Protein AF-0000000083545315 (afdb_homodimer)

InterPro domains:
  IPR000182 GNAT domain [PF00583] (31-130)
  IPR000182 GNAT domain [PS51186] (17-149)
  IPR016181 Acyl-CoA N-acyltransferase [SSF55729] (16-132)

Structure (mmCIF, N/CA/C/O backbone):
data_AF-0000000083545315-model_v1
#
loop_
_entity.id
_entity.type
_entity.pdbx_description
1 polymer 'N-acetyltransferase domain-containing protein'
#
loop_
_atom_site.group_PDB
_atom_site.id
_atom_site.type_symbol
_atom_site.label_atom_id
_atom_site.label_alt_id
_atom_site.label_comp_id
_atom_site.label_asym_id
_atom_site.label_entity_id
_atom_site.label_seq_id
_atom_site.pdbx_PDB_ins_code
_atom_site.Cartn_x
_atom_site.Cartn_y
_atom_site.Cartn_z
_atom_site.occupancy
_atom_site.B_iso_or_equiv
_atom_site.auth_seq_id
_atom_site.auth_comp_id
_atom_site.auth_asym_id
_atom_site.auth_atom_id
_atom_site.pdbx_PDB_model_num
ATOM 1 N N . MET A 1 1 ? -17.231 16.337 -7.045 1 88.46 1 MET A N 1
ATOM 2 C CA . MET A 1 1 ? -16.437 15.704 -5.996 1 88.46 1 MET A CA 1
ATOM 3 C C . MET A 1 1 ? -16.488 16.519 -4.708 1 88.46 1 MET A C 1
ATOM 5 O O . MET A 1 1 ? -16.178 17.712 -4.71 1 88.46 1 MET A O 1
ATOM 9 N N . ASP A 1 2 ? -17.087 15.992 -3.667 1 96.98 2 ASP A N 1
ATOM 10 C CA . ASP A 1 2 ? -17.192 16.634 -2.36 1 96.98 2 ASP A CA 1
ATOM 11 C C . ASP A 1 2 ? -16.117 16.117 -1.407 1 96.98 2 ASP A C 1
ATOM 13 O O . ASP A 1 2 ? -16.143 14.951 -1.008 1 96.98 2 ASP A O 1
ATOM 17 N N . ILE A 1 3 ? -15.19 16.907 -1.053 1 98.19 3 ILE A N 1
ATOM 18 C CA . ILE A 1 3 ? -14.091 16.542 -0.165 1 98.19 3 ILE A CA 1
ATOM 19 C C . ILE A 1 3 ? -14.341 17.117 1.228 1 98.19 3 ILE A C 1
ATOM 21 O O . ILE A 1 3 ? -14.703 18.288 1.368 1 98.19 3 ILE A O 1
ATOM 25 N N . GLN A 1 4 ? -14.168 16.291 2.241 1 98.35 4 GLN A N 1
ATOM 26 C CA . GLN A 1 4 ? -14.353 16.718 3.624 1 98.35 4 GLN A CA 1
ATOM 27 C C . GLN A 1 4 ? -13.191 16.261 4.501 1 98.35 4 GLN A C 1
ATOM 29 O O . GLN A 1 4 ? -12.619 15.193 4.276 1 98.35 4 GLN A O 1
ATOM 34 N N . VAL A 1 5 ? -12.853 17.063 5.415 1 98.35 5 VAL A N 1
ATOM 35 C CA . VAL A 1 5 ? -11.936 16.729 6.501 1 98.35 5 VAL A CA 1
ATOM 36 C C . VAL A 1 5 ? -12.688 16.723 7.829 1 98.35 5 VAL A C 1
ATOM 38 O O . VAL A 1 5 ? -13.225 17.75 8.251 1 98.35 5 VAL A O 1
ATOM 41 N N . VAL A 1 6 ? -12.723 15.549 8.489 1 97.22 6 VAL A N 1
ATOM 42 C CA . VAL A 1 6 ? -13.588 15.398 9.655 1 97.22 6 VAL A CA 1
ATOM 43 C C . VAL A 1 6 ? -12.794 14.794 10.812 1 97.22 6 VAL A C 1
ATOM 45 O O . VAL A 1 6 ? -12.002 13.87 10.614 1 97.22 6 VAL A O 1
ATOM 48 N N . LYS A 1 7 ? -13.057 15.339 11.987 1 94.69 7 LYS A N 1
ATOM 49 C CA . LYS A 1 7 ? -12.377 14.815 13.168 1 94.69 7 LYS A CA 1
ATOM 50 C C . LYS A 1 7 ? -12.742 13.353 13.409 1 94.69 7 LYS A C 1
ATOM 52 O O . LYS A 1 7 ? -13.902 12.965 13.26 1 94.69 7 LYS A O 1
ATOM 57 N N . VAL A 1 8 ? -11.777 12.575 13.805 1 93.65 8 VAL A N 1
ATOM 58 C CA . VAL A 1 8 ? -12.009 11.172 14.134 1 93.65 8 VAL A CA 1
ATO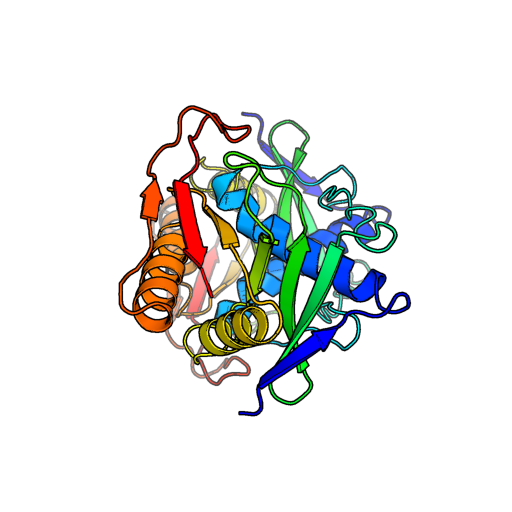M 59 C C . VAL A 1 8 ? -12.573 11.06 15.548 1 93.65 8 VAL A C 1
ATOM 61 O O . VAL A 1 8 ? -11.973 11.557 16.504 1 93.65 8 VAL A O 1
ATOM 64 N N . ASN A 1 9 ? -13.642 10.409 15.627 1 89.61 9 ASN A N 1
ATOM 65 C CA . ASN A 1 9 ? -14.225 10.184 16.946 1 89.61 9 ASN A CA 1
ATOM 66 C C . ASN A 1 9 ? -13.611 8.966 17.63 1 89.61 9 ASN A C 1
ATOM 68 O O . ASN A 1 9 ? -13.054 8.09 16.966 1 89.61 9 ASN A O 1
ATOM 72 N N . ASN A 1 10 ? -13.795 8.922 18.907 1 85.2 10 ASN A N 1
ATOM 73 C CA . ASN A 1 10 ? -13.208 7.846 19.699 1 85.2 10 ASN A CA 1
ATOM 74 C C . ASN A 1 10 ? -13.735 6.48 19.267 1 85.2 10 ASN A C 1
ATOM 76 O O . ASN A 1 10 ? -13.012 5.484 19.325 1 85.2 10 ASN A O 1
ATOM 80 N N . ASP A 1 11 ? -14.943 6.498 18.852 1 88.97 11 ASP A N 1
ATOM 81 C CA . ASP A 1 11 ? -15.555 5.227 18.478 1 88.97 11 ASP A CA 1
ATOM 82 C C . ASP A 1 11 ? -15.129 4.803 17.074 1 88.97 11 ASP A C 1
ATOM 84 O O . ASP A 1 11 ? -15.5 3.725 16.606 1 88.97 11 ASP A O 1
ATOM 88 N N . GLU A 1 12 ? -14.301 5.64 16.437 1 92.46 12 GLU A N 1
ATOM 89 C CA . GLU A 1 12 ? -13.841 5.346 15.083 1 92.46 12 GLU A CA 1
ATOM 90 C C . GLU A 1 12 ? -12.361 4.975 15.072 1 92.46 12 GLU A C 1
ATOM 92 O O . GLU A 1 12 ? -11.729 4.951 14.014 1 92.46 12 GLU A O 1
ATOM 97 N N . LYS A 1 13 ? -11.901 4.672 16.221 1 89.43 13 LYS A N 1
ATOM 98 C CA . LYS A 1 13 ? -10.481 4.375 16.381 1 89.43 13 LYS A CA 1
ATOM 99 C C . LYS A 1 13 ? -10.072 3.172 15.535 1 89.43 13 LYS A C 1
ATOM 101 O O . LYS A 1 13 ? -8.995 3.166 14.935 1 89.43 13 LYS A O 1
ATOM 106 N N . GLU A 1 14 ? -10.897 2.222 15.508 1 90.68 14 GLU A N 1
ATOM 107 C CA . GLU A 1 14 ? -10.581 1.008 14.761 1 90.68 14 GLU A CA 1
ATOM 108 C C . GLU A 1 14 ? -10.51 1.285 13.262 1 90.68 14 GLU A C 1
ATOM 110 O O . GLU A 1 14 ? -9.711 0.674 12.549 1 90.68 14 GLU A O 1
ATOM 115 N N . ILE A 1 15 ? -11.358 2.173 12.823 1 94.28 15 ILE A N 1
ATOM 116 C CA . ILE A 1 15 ? -11.339 2.567 11.419 1 94.28 15 ILE A CA 1
ATOM 117 C C . ILE A 1 15 ? -10.004 3.23 11.087 1 94.28 15 ILE A C 1
ATOM 119 O O . ILE A 1 15 ? -9.371 2.897 10.082 1 94.28 15 ILE A O 1
ATOM 123 N N . LEU A 1 16 ? -9.586 4.079 11.949 1 93.51 16 LEU A N 1
ATOM 124 C CA . LEU A 1 16 ? -8.309 4.755 11.748 1 93.51 16 LEU A CA 1
ATOM 125 C C . LEU A 1 16 ? -7.156 3.757 11.776 1 93.51 16 LEU A C 1
ATOM 127 O O . LEU A 1 16 ? -6.22 3.861 10.98 1 93.51 16 LEU A O 1
ATOM 131 N N . GLN A 1 17 ? -7.223 2.857 12.644 1 91.81 17 GLN A N 1
ATOM 132 C CA . GLN A 1 17 ? -6.18 1.84 12.739 1 91.81 17 GLN A CA 1
ATOM 133 C C . GLN A 1 17 ? -6.056 1.055 11.437 1 91.81 17 GLN A C 1
ATOM 135 O O . GLN A 1 17 ? -4.947 0.754 10.99 1 91.81 17 GLN A O 1
ATOM 140 N N . ASN A 1 18 ? -7.162 0.764 10.874 1 93.34 18 ASN A N 1
ATOM 141 C CA . ASN A 1 18 ? -7.148 0.043 9.605 1 93.34 18 ASN A CA 1
ATOM 142 C C . ASN A 1 18 ? -6.501 0.87 8.498 1 93.34 18 ASN A C 1
ATOM 144 O O . ASN A 1 18 ? -5.716 0.347 7.705 1 93.34 18 ASN A O 1
ATOM 148 N N . LEU A 1 19 ? -6.78 2.109 8.48 1 95.19 19 LEU A N 1
ATOM 149 C CA . LEU A 1 19 ? -6.169 2.985 7.486 1 95.19 19 LEU A CA 1
ATOM 150 C C . LEU A 1 19 ? -4.677 3.152 7.753 1 95.19 19 LEU A C 1
ATOM 152 O O . LEU A 1 19 ? -3.88 3.241 6.816 1 95.19 19 LEU A O 1
ATOM 156 N N . LEU A 1 20 ? -4.36 3.194 9.017 1 93.74 20 LEU A N 1
ATOM 157 C CA . LEU A 1 20 ? -2.956 3.33 9.387 1 93.74 20 LEU A CA 1
ATOM 158 C C . LEU A 1 20 ? -2.15 2.124 8.917 1 93.74 20 LEU A C 1
ATOM 160 O O . LEU A 1 20 ? -0.981 2.258 8.549 1 93.74 20 LEU A O 1
ATOM 164 N N . GLU A 1 21 ? -2.758 1.024 8.905 1 93.92 21 GLU A N 1
ATOM 165 C CA . GLU A 1 21 ? -2.105 -0.179 8.398 1 93.92 21 GLU A CA 1
ATOM 166 C C . GLU A 1 21 ? -1.707 -0.016 6.934 1 93.92 21 GLU A C 1
ATOM 168 O O . GLU A 1 21 ? -0.6 -0.388 6.541 1 93.92 21 GLU A O 1
ATOM 173 N N . LEU A 1 22 ? -2.563 0.544 6.167 1 95.5 22 LEU A N 1
ATOM 174 C CA . LEU A 1 22 ? -2.295 0.785 4.753 1 95.5 22 LEU A CA 1
ATOM 175 C C . LEU A 1 22 ? -1.185 1.816 4.578 1 95.5 22 LEU A C 1
ATOM 177 O O . LEU A 1 22 ? -0.311 1.655 3.723 1 95.5 22 LEU A O 1
ATOM 181 N N . TYR A 1 23 ? -1.23 2.768 5.44 1 94.52 23 TYR A N 1
ATOM 182 C CA . TYR A 1 23 ? -0.207 3.808 5.442 1 94.52 23 TYR A CA 1
ATOM 183 C C . TYR A 1 23 ? 1.162 3.225 5.769 1 94.52 23 TYR A C 1
ATOM 185 O O . TYR A 1 23 ? 2.154 3.545 5.11 1 94.52 23 TYR A O 1
ATOM 193 N N . CYS A 1 24 ? 1.197 2.408 6.728 1 93.91 24 CYS A N 1
ATOM 194 C CA . CYS A 1 24 ? 2.453 1.786 7.134 1 93.91 24 CYS A CA 1
ATOM 195 C C . CYS A 1 24 ? 3.023 0.928 6.011 1 93.91 24 CYS A C 1
ATOM 197 O O . CYS A 1 24 ? 4.234 0.926 5.779 1 93.91 24 CYS A O 1
ATOM 199 N N . TYR A 1 25 ? 2.169 0.32 5.366 1 94.87 25 TYR A N 1
ATOM 200 C CA . TYR A 1 25 ? 2.625 -0.483 4.237 1 94.87 25 TYR A CA 1
ATOM 201 C C . TYR A 1 25 ? 3.266 0.393 3.168 1 94.87 25 TYR A C 1
ATOM 203 O O . TYR A 1 25 ? 4.361 0.094 2.686 1 94.87 25 TYR A O 1
ATOM 211 N N . GLU A 1 26 ? 2.602 1.405 2.808 1 93.64 26 GLU A N 1
ATOM 212 C CA . GLU A 1 26 ? 3.167 2.306 1.808 1 93.64 26 GLU A CA 1
ATOM 213 C C . GLU A 1 26 ? 4.495 2.89 2.279 1 93.64 26 GLU A C 1
ATOM 215 O O . GLU A 1 26 ? 5.445 2.994 1.5 1 93.64 26 GLU A O 1
ATOM 220 N N . TRP A 1 27 ? 4.55 3.18 3.546 1 91.53 27 TRP A N 1
ATOM 221 C CA . TRP A 1 27 ? 5.73 3.787 4.152 1 91.53 27 TRP A CA 1
ATOM 222 C C . TRP A 1 27 ? 6.887 2.794 4.204 1 91.53 27 TRP A C 1
ATOM 224 O O . TRP A 1 27 ? 8.054 3.191 4.206 1 91.53 27 TRP A O 1
ATOM 234 N N . SER A 1 28 ? 6.575 1.598 4.217 1 92.31 28 SER A N 1
ATOM 235 C CA . SER A 1 28 ? 7.581 0.549 4.352 1 92.31 28 SER A CA 1
ATOM 236 C C . SER A 1 28 ? 8.513 0.519 3.145 1 92.31 28 SER A C 1
ATOM 238 O O . SER A 1 28 ? 9.607 -0.046 3.213 1 92.31 28 SER A O 1
ATOM 240 N N . GLN A 1 29 ? 8.094 1.155 2.06 1 92.05 29 GLN A N 1
ATOM 241 C CA . GLN A 1 29 ? 8.987 1.257 0.911 1 92.05 29 GLN A CA 1
ATOM 242 C C . GLN A 1 29 ? 10.24 2.056 1.257 1 92.05 29 GLN A C 1
ATOM 244 O O . GLN A 1 29 ? 11.304 1.837 0.674 1 92.05 29 GLN A O 1
ATOM 249 N N . TYR A 1 30 ? 10.115 2.849 2.305 1 91.64 30 TYR A N 1
ATOM 250 C CA . TYR A 1 30 ? 11.206 3.752 2.655 1 91.64 30 TYR A CA 1
ATOM 251 C C . TYR A 1 30 ? 11.863 3.332 3.965 1 91.64 30 TYR A C 1
ATOM 253 O O . TYR A 1 30 ? 13.091 3.308 4.071 1 91.64 30 TYR A O 1
ATOM 261 N N . ASN A 1 31 ? 11.067 2.961 4.913 1 88.74 31 ASN A N 1
ATOM 262 C CA . ASN A 1 31 ? 11.633 2.683 6.229 1 88.74 31 ASN A CA 1
ATOM 263 C C . ASN A 1 31 ? 11.958 1.201 6.397 1 88.74 31 ASN A C 1
ATOM 265 O O . ASN A 1 31 ? 12.538 0.799 7.407 1 88.74 31 ASN A O 1
ATOM 269 N N . LYS A 1 32 ? 11.474 0.34 5.542 1 90.09 32 LYS A N 1
ATOM 270 C CA . LYS A 1 32 ? 11.824 -1.074 5.437 1 90.09 32 LYS A CA 1
ATOM 271 C C . LYS A 1 32 ? 11.309 -1.858 6.64 1 90.09 32 LYS A C 1
ATOM 273 O O . LYS A 1 32 ? 11.934 -2.832 7.066 1 90.09 32 LYS A O 1
ATOM 278 N N . LEU A 1 33 ? 10.226 -1.378 7.146 1 90.09 33 LEU A N 1
ATOM 279 C CA . LEU A 1 33 ? 9.63 -2.058 8.291 1 90.09 33 LEU A CA 1
ATOM 280 C C . LEU A 1 33 ? 8.976 -3.368 7.866 1 90.09 33 LEU A C 1
ATOM 282 O O . LEU A 1 33 ? 8.377 -3.447 6.791 1 90.09 33 LEU A O 1
ATOM 286 N N . ASP A 1 34 ? 9.064 -4.296 8.841 1 93.66 34 ASP A N 1
ATOM 287 C CA . ASP A 1 34 ? 8.417 -5.59 8.645 1 93.66 34 ASP A CA 1
ATOM 288 C C . ASP A 1 34 ? 7.042 -5.622 9.308 1 93.66 34 ASP A C 1
ATOM 290 O O . ASP A 1 34 ? 6.802 -4.913 10.288 1 93.66 34 ASP A O 1
ATOM 294 N N . VAL A 1 35 ? 6.127 -6.477 8.75 1 96.14 35 VAL A N 1
ATOM 295 C CA . VAL A 1 35 ? 4.929 -6.84 9.499 1 96.14 35 VAL A CA 1
ATOM 296 C C . VAL A 1 35 ? 5.299 -7.791 10.635 1 96.14 35 VAL A C 1
ATOM 298 O O . VAL A 1 35 ? 6.335 -8.458 10.583 1 96.14 35 VAL A O 1
ATOM 301 N N . ASN A 1 36 ? 4.429 -7.871 11.65 1 95.21 36 ASN A N 1
ATOM 302 C CA . ASN A 1 36 ? 4.634 -8.825 12.736 1 95.21 36 ASN A CA 1
ATOM 303 C C . ASN A 1 36 ? 4.171 -10.226 12.346 1 95.21 36 ASN A C 1
ATOM 305 O O . ASN A 1 36 ? 3.805 -10.465 11.194 1 95.21 36 ASN A O 1
ATOM 309 N N . GLN A 1 37 ? 4.169 -11.159 13.257 1 94.18 37 GLN A N 1
ATOM 310 C CA . GLN A 1 37 ? 3.877 -12.563 12.987 1 94.18 37 GLN A CA 1
ATOM 311 C C . GLN A 1 37 ? 2.418 -12.754 12.584 1 94.18 37 GLN A C 1
ATOM 313 O O . GLN A 1 37 ? 2.041 -13.817 12.085 1 94.18 37 GLN A O 1
ATOM 318 N N . PHE A 1 38 ? 1.643 -11.72 12.764 1 93.81 38 PHE A N 1
ATOM 319 C CA . PHE A 1 38 ? 0.228 -11.802 12.421 1 93.81 38 PHE A CA 1
ATOM 320 C C . PHE A 1 38 ? -0.05 -11.095 11.1 1 93.81 38 PHE A C 1
ATOM 322 O O . PHE A 1 38 ? -1.208 -10.904 10.724 1 93.81 38 PHE A O 1
ATOM 329 N N . GLY A 1 39 ? 0.983 -10.629 10.452 1 95.52 39 GLY A N 1
ATOM 330 C CA . GLY A 1 39 ? 0.824 -9.999 9.151 1 95.52 39 GLY A CA 1
ATOM 331 C C . GLY A 1 39 ? 0.374 -8.553 9.24 1 95.52 39 GLY A C 1
ATOM 332 O O . GLY A 1 39 ? -0.254 -8.035 8.314 1 95.52 39 GLY A O 1
ATOM 333 N N . SER A 1 40 ? 0.71 -7.918 10.384 1 93.98 40 SER A N 1
ATOM 334 C CA . SER A 1 40 ? 0.283 -6.542 10.614 1 93.98 40 SER A CA 1
ATOM 335 C C . SER A 1 40 ? 1.453 -5.665 11.05 1 93.98 40 SER A C 1
ATOM 337 O O . SER A 1 40 ? 2.442 -6.165 11.59 1 93.98 40 SER A O 1
ATOM 339 N N . TYR A 1 41 ? 1.288 -4.43 10.763 1 92.16 41 TYR A N 1
ATOM 340 C CA . TYR A 1 41 ? 2.278 -3.477 11.251 1 92.16 41 TYR A CA 1
ATOM 341 C C . TYR A 1 41 ? 1.964 -3.047 12.679 1 92.16 41 TYR A C 1
ATOM 343 O O . TYR A 1 41 ? 0.797 -2.982 13.071 1 92.16 41 TYR A O 1
ATOM 351 N N . GLU A 1 42 ? 3.045 -3.022 13.38 1 77.91 42 GLU A N 1
ATOM 352 C CA . GLU A 1 42 ? 2.876 -2.508 14.736 1 77.91 42 GLU A CA 1
ATOM 353 C C . GLU A 1 42 ? 2.873 -0.982 14.75 1 77.91 42 GLU A C 1
ATOM 355 O O . GLU A 1 42 ? 3.836 -0.349 14.313 1 77.91 42 GLU A O 1
ATOM 360 N N . PHE A 1 43 ? 1.901 -0.54 14.416 1 66.55 43 PHE A N 1
ATOM 361 C CA . PHE A 1 43 ? 1.82 0.911 14.535 1 66.55 43 PHE A CA 1
ATOM 362 C C . PHE A 1 43 ? 1.311 1.313 15.914 1 66.55 43 PHE A C 1
ATOM 364 O O . PHE A 1 43 ? 0.277 0.818 16.369 1 66.55 43 PHE A O 1
ATOM 371 N N . ALA A 1 44 ? 2.287 1.625 16.823 1 53.29 44 ALA A N 1
ATOM 372 C CA . ALA A 1 44 ? 1.854 2.166 18.108 1 53.29 44 ALA A CA 1
ATOM 373 C C . ALA A 1 44 ? 0.727 3.18 17.925 1 53.29 44 ALA A C 1
ATOM 375 O O . ALA A 1 44 ? 0.924 4.231 17.311 1 53.29 44 ALA A O 1
ATOM 376 N N . VAL A 1 45 ? -0.415 2.611 17.424 1 52.94 45 VAL A N 1
ATOM 377 C CA . VAL A 1 45 ? -1.532 3.549 17.438 1 52.94 45 VAL A CA 1
ATOM 378 C C . VAL A 1 45 ? -1.324 4.585 18.54 1 52.94 45 VAL A C 1
ATOM 380 O O . VAL A 1 45 ? -1.198 4.234 19.715 1 52.94 45 VAL A O 1
ATOM 383 N N . LEU A 1 46 ? -0.741 5.602 18.217 1 50.6 46 LEU A N 1
ATOM 384 C CA . LEU A 1 46 ? -0.503 6.74 19.098 1 50.6 46 LEU A CA 1
ATOM 385 C C . LEU A 1 46 ? -1.665 6.93 20.067 1 50.6 46 LEU A C 1
ATOM 387 O O . LEU A 1 46 ? -2.827 6.751 19.693 1 50.6 46 LEU A O 1
ATOM 391 N N . ASP A 1 47 ? -1.573 6.519 21.278 1 53.64 47 ASP A N 1
ATOM 392 C CA . ASP A 1 47 ? -2.394 7.195 22.277 1 53.64 47 ASP A CA 1
ATOM 393 C C . ASP A 1 47 ? -2.896 8.541 21.757 1 53.64 47 ASP A C 1
ATOM 395 O O . ASP A 1 47 ? -3.198 9.442 22.542 1 53.64 47 ASP A O 1
ATOM 399 N N . CYS A 1 48 ? -2.743 8.684 20.471 1 54.01 48 CYS A N 1
ATOM 400 C CA . CYS A 1 48 ? -3.097 9.953 19.845 1 54.01 48 CYS A CA 1
ATOM 401 C C . CYS A 1 48 ? -4.495 10.396 20.262 1 54.01 48 CYS A C 1
ATOM 403 O O . CYS A 1 48 ? -4.819 11.583 20.199 1 54.01 48 CYS A O 1
ATOM 405 N N . TRP A 1 49 ? -5.312 9.374 20.665 1 56.19 49 TRP A N 1
ATOM 406 C CA . TRP A 1 49 ? -6.687 9.708 21.023 1 56.19 49 TRP A CA 1
ATOM 407 C C . TRP A 1 49 ? -6.764 10.242 22.449 1 56.19 49 TRP A C 1
ATOM 409 O O . TRP A 1 49 ? -7.644 11.043 22.772 1 56.19 49 TRP A O 1
ATOM 419 N N . THR A 1 50 ? -5.801 9.542 23.03 1 56.58 50 THR A N 1
ATOM 420 C CA . THR A 1 50 ? -6.001 9.873 24.436 1 56.58 50 THR A CA 1
ATOM 421 C C . THR A 1 50 ? -5.119 11.049 24.846 1 56.58 50 THR A C 1
ATOM 423 O O . THR A 1 50 ? -5.321 11.642 25.908 1 56.58 50 THR A O 1
ATOM 426 N N . GLU A 1 51 ? -4.292 11.318 23.875 1 61.12 51 GLU A N 1
ATOM 427 C CA . GLU A 1 51 ? -3.413 12.377 24.363 1 61.12 51 GLU A CA 1
ATOM 428 C C . GLU A 1 51 ? -3.866 13.745 23.862 1 61.12 51 GLU A C 1
ATOM 430 O O . GLU A 1 51 ? -4.32 13.876 22.724 1 61.12 51 GLU A O 1
ATOM 435 N N . LYS A 1 52 ? -4.019 14.643 24.753 1 67.59 52 LYS A N 1
ATOM 436 C CA . LYS A 1 52 ? -4.514 16.002 24.555 1 67.59 52 LYS A CA 1
ATOM 437 C C . LYS A 1 52 ? -3.773 16.696 23.416 1 67.59 52 LYS A C 1
ATOM 439 O O . LYS A 1 52 ? -4.296 17.633 22.808 1 67.59 52 LYS A O 1
ATOM 444 N N . ASN A 1 53 ? -2.827 16.046 22.785 1 83.57 53 ASN A N 1
ATOM 445 C CA . ASN A 1 53 ? -2.048 16.807 21.814 1 83.57 53 ASN A CA 1
ATOM 446 C C . ASN A 1 53 ? -2.08 16.155 20.435 1 83.57 53 ASN A C 1
ATOM 448 O O . ASN A 1 53 ? -1.228 16.438 19.59 1 83.57 53 ASN A O 1
ATOM 452 N N . HIS A 1 54 ? -3.127 15.336 20.272 1 86.45 54 HIS A N 1
ATOM 453 C CA . HIS A 1 54 ? -3.246 14.682 18.974 1 86.45 54 HIS A CA 1
ATOM 454 C C . HIS A 1 54 ? -4.573 15.024 18.304 1 86.45 54 HIS A C 1
ATOM 456 O O . HIS A 1 54 ? -5.62 15.025 18.955 1 86.45 54 HIS A O 1
ATOM 462 N N . TYR A 1 55 ? -4.529 15.365 17.108 1 90.43 55 TYR A N 1
ATOM 463 C CA . TYR A 1 55 ? -5.686 15.76 16.311 1 90.43 55 TYR A CA 1
ATOM 464 C C . TYR A 1 55 ? -5.821 14.882 15.073 1 90.43 55 TYR A C 1
ATOM 466 O O . TYR A 1 55 ? -5.266 15.196 14.018 1 90.43 55 TYR A O 1
ATOM 474 N N . PRO A 1 56 ? -6.566 13.783 15.216 1 93.82 56 PRO A N 1
ATOM 475 C CA . PRO A 1 56 ? -6.778 12.923 14.05 1 93.82 56 PRO A CA 1
ATOM 476 C C . PRO A 1 56 ? -7.976 13.354 13.208 1 93.82 56 PRO A C 1
ATOM 478 O O . PRO A 1 56 ? -9.034 13.679 13.754 1 93.82 56 PRO A O 1
ATOM 481 N N . PHE A 1 57 ? -7.801 13.369 11.906 1 96.05 57 PHE A N 1
ATOM 482 C CA . PHE A 1 57 ? -8.876 13.685 10.973 1 96.05 57 PHE A CA 1
ATOM 483 C C . PHE A 1 57 ? -8.973 12.628 9.88 1 96.05 57 PHE A C 1
ATOM 485 O O . PHE A 1 57 ? -7.953 12.124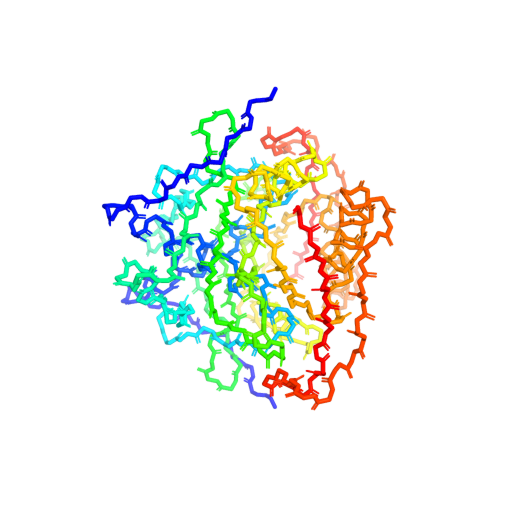 9.404 1 96.05 57 PHE A O 1
ATOM 492 N N . PHE A 1 58 ? -10.192 12.336 9.485 1 97.76 58 PHE A N 1
ATOM 493 C CA . PHE A 1 58 ? -10.41 11.59 8.251 1 97.76 58 PHE A CA 1
ATOM 494 C C . PHE A 1 58 ? -10.502 12.534 7.058 1 97.76 58 PHE A C 1
ATOM 496 O O . PHE A 1 58 ? -11.011 13.65 7.18 1 97.76 58 PHE A O 1
ATOM 503 N N . ILE A 1 59 ? -10.03 12.134 5.965 1 98.52 59 ILE A N 1
ATOM 504 C CA . ILE A 1 59 ? -10.351 12.715 4.666 1 98.52 59 ILE A CA 1
ATOM 505 C C . ILE A 1 59 ? -11.426 11.877 3.978 1 98.52 59 ILE A C 1
ATOM 507 O O . ILE A 1 59 ? -11.29 10.657 3.859 1 98.52 59 ILE A O 1
ATOM 511 N N . LYS A 1 60 ? -12.474 12.537 3.543 1 98.45 60 LYS A N 1
ATOM 512 C CA . LYS A 1 60 ? -13.556 11.845 2.848 1 98.45 60 LYS A CA 1
ATOM 513 C C . LYS A 1 60 ? -13.843 12.491 1.496 1 98.45 60 LYS A C 1
ATOM 515 O O . LYS A 1 60 ? -13.772 13.714 1.359 1 98.45 60 LYS A O 1
ATOM 520 N N . VAL A 1 61 ? -14.118 11.671 0.545 1 98.08 61 VAL A N 1
ATOM 521 C CA . VAL A 1 61 ? -14.547 12.113 -0.778 1 98.08 61 VAL A CA 1
ATOM 522 C C . VAL A 1 61 ? -15.9 11.492 -1.117 1 98.08 61 VAL A C 1
ATOM 524 O O . VAL A 1 61 ? -16.031 10.267 -1.178 1 98.08 61 VAL A O 1
ATOM 527 N N . ASP A 1 62 ? -16.891 12.306 -1.272 1 97.51 62 ASP A N 1
ATOM 528 C CA . ASP A 1 62 ? -18.25 11.858 -1.559 1 97.51 62 ASP A CA 1
ATOM 529 C C . ASP A 1 62 ? -18.735 10.866 -0.504 1 97.51 62 ASP A C 1
ATOM 531 O O . ASP A 1 62 ? -19.299 9.822 -0.838 1 97.51 62 ASP A O 1
ATOM 535 N N . GLY A 1 63 ? -18.369 11.157 0.728 1 96.78 63 GLY A N 1
ATOM 536 C CA . GLY A 1 63 ? -18.834 10.383 1.868 1 96.78 63 GLY A CA 1
ATOM 537 C C . GLY A 1 63 ? -18.004 9.14 2.123 1 96.78 63 GLY A C 1
ATOM 538 O O . GLY A 1 63 ? -18.225 8.43 3.107 1 96.78 63 GLY A O 1
ATOM 539 N N . LYS A 1 64 ? -17.011 8.898 1.27 1 97.13 64 LYS A N 1
ATOM 540 C CA . LYS A 1 64 ? -16.183 7.701 1.394 1 97.13 64 LYS A CA 1
ATOM 541 C C . LYS A 1 64 ? -14.825 8.033 2.005 1 97.13 64 LYS A C 1
ATOM 543 O O . LYS A 1 64 ? -14.265 9.1 1.743 1 97.13 64 LYS A O 1
ATOM 548 N N . LEU A 1 65 ? -14.29 7.062 2.766 1 98.28 65 LEU A N 1
ATOM 549 C CA . LEU A 1 65 ? -12.963 7.246 3.343 1 98.28 65 LEU A CA 1
ATOM 550 C C . LEU A 1 65 ? -11.901 7.322 2.251 1 98.28 65 LEU A C 1
ATOM 552 O O . LEU A 1 65 ? -11.828 6.444 1.388 1 98.28 65 LEU A O 1
ATOM 556 N N . ALA A 1 66 ? -11.096 8.385 2.31 1 98.04 66 ALA A N 1
ATOM 557 C CA . ALA A 1 66 ? -10.092 8.612 1.274 1 98.04 66 ALA A CA 1
ATOM 558 C C . ALA A 1 66 ? -8.702 8.771 1.883 1 98.04 66 ALA A C 1
ATOM 560 O O . ALA A 1 66 ? -7.706 8.848 1.16 1 98.04 66 ALA A O 1
ATOM 561 N N . GLY A 1 67 ? -8.604 8.806 3.187 1 98.04 67 GLY A N 1
ATOM 562 C CA . GLY A 1 67 ? -7.335 8.98 3.875 1 98.04 67 GLY A CA 1
ATOM 563 C C . GLY A 1 67 ? -7.485 9.572 5.264 1 98.04 67 GLY A C 1
ATOM 564 O O . GLY A 1 67 ? -8.571 9.535 5.846 1 98.04 67 GLY A O 1
ATOM 565 N N . PHE A 1 68 ? -6.288 10.056 5.808 1 97.09 68 PHE A N 1
ATOM 566 C CA . PHE A 1 68 ? -6.332 10.669 7.131 1 97.09 68 PHE A CA 1
ATOM 567 C C . PHE A 1 68 ? -5.17 11.638 7.317 1 97.09 68 PHE A C 1
ATOM 569 O O . PHE A 1 68 ? -4.231 11.65 6.519 1 97.09 68 PHE A O 1
ATOM 576 N N . VAL A 1 69 ? -5.323 12.418 8.316 1 96.37 69 VAL A N 1
ATOM 577 C CA . VAL A 1 69 ? -4.291 13.343 8.772 1 96.37 69 VAL A CA 1
ATOM 578 C C . VAL A 1 69 ? -4.119 13.221 10.285 1 96.37 69 VAL A C 1
ATOM 580 O O . VAL A 1 69 ? -5.104 13.184 11.026 1 96.37 69 VAL A O 1
ATOM 583 N N . LEU A 1 70 ? -2.92 13.141 10.692 1 93.81 70 LEU A N 1
ATOM 584 C CA . LEU A 1 70 ? -2.601 13.185 12.115 1 93.81 70 LEU A CA 1
ATOM 585 C C . LEU A 1 70 ? -1.717 14.386 12.436 1 93.81 70 LEU A C 1
ATOM 587 O O . LEU A 1 70 ? -0.64 14.543 11.854 1 93.81 70 LEU A O 1
ATOM 591 N N . ILE A 1 71 ? -2.203 15.173 13.287 1 94.15 71 ILE A N 1
ATOM 592 C CA . ILE A 1 71 ? -1.481 16.351 13.754 1 94.15 71 ILE A CA 1
ATOM 593 C C . ILE A 1 71 ? -1.168 16.209 15.242 1 94.15 71 ILE A C 1
ATOM 595 O O . ILE A 1 71 ? -1.99 15.704 16.01 1 94.15 71 ILE A O 1
ATOM 599 N N . ASP A 1 72 ? 0.007 16.59 15.525 1 91.17 72 ASP A N 1
ATOM 600 C CA . ASP A 1 72 ? 0.339 16.58 16.946 1 91.17 72 ASP A CA 1
ATOM 601 C C . ASP A 1 72 ? 1.228 17.766 17.311 1 91.17 72 ASP A C 1
ATOM 603 O O . ASP A 1 72 ? 1.392 18.694 16.516 1 91.17 72 ASP A O 1
ATOM 607 N N . LYS A 1 73 ? 1.641 17.776 18.534 1 89.63 73 LYS A N 1
ATOM 608 C CA . LYS A 1 73 ? 2.537 18.821 19.019 1 89.63 73 LYS A CA 1
ATOM 609 C C . LYS A 1 73 ? 3.889 18.242 19.425 1 89.63 73 LYS A C 1
ATOM 611 O O . LYS A 1 73 ? 4.487 18.68 20.41 1 89.63 73 LYS A O 1
ATOM 616 N N . ASP A 1 74 ? 4.211 17.156 18.689 1 85.88 74 ASP A N 1
ATOM 617 C CA . ASP A 1 74 ? 5.522 16.553 18.907 1 85.88 74 ASP A CA 1
ATOM 618 C C . ASP A 1 74 ? 6.525 17.024 17.857 1 85.88 74 ASP A C 1
ATOM 620 O O . ASP A 1 74 ? 6.594 16.464 16.761 1 85.88 74 ASP A O 1
ATOM 624 N N . PHE A 1 75 ? 7.304 17.96 18.225 1 87.94 75 PHE A N 1
ATOM 625 C CA . PHE A 1 75 ? 8.249 18.591 17.31 1 87.94 75 PHE A CA 1
ATOM 626 C C . PHE A 1 75 ? 9.611 17.912 17.384 1 87.94 75 PHE A C 1
ATOM 628 O O . PHE A 1 75 ? 10.062 17.531 18.466 1 87.94 75 PHE A O 1
ATOM 635 N N . ALA A 1 76 ? 10.219 17.871 16.227 1 87.38 76 ALA A N 1
ATOM 636 C CA . ALA A 1 76 ? 11.483 17.141 16.175 1 87.38 76 ALA A CA 1
ATOM 637 C C . ALA A 1 76 ? 12.671 18.097 16.221 1 87.38 76 ALA A C 1
ATOM 639 O O . ALA A 1 76 ? 13.721 17.767 16.777 1 87.38 76 ALA A O 1
ATOM 640 N N . VAL A 1 77 ? 12.483 19.229 15.662 1 90.28 77 VAL A N 1
ATOM 641 C CA . VAL A 1 77 ? 13.639 20.101 15.481 1 90.28 77 VAL A CA 1
ATOM 642 C C . VAL A 1 77 ? 13.403 21.428 16.2 1 90.28 77 VAL A C 1
ATOM 644 O O . VAL A 1 77 ? 14.136 21.777 17.128 1 90.28 77 VAL A O 1
ATOM 647 N N . ARG A 1 78 ? 12.323 22.141 15.862 1 88.37 78 ARG A N 1
ATOM 648 C CA . ARG A 1 78 ? 12.048 23.455 16.434 1 88.37 78 ARG A CA 1
ATOM 649 C C . ARG A 1 78 ? 11.007 23.361 17.545 1 88.37 78 ARG A C 1
ATOM 651 O O . ARG A 1 78 ? 9.899 22.867 17.324 1 88.37 78 ARG A O 1
ATOM 658 N N . LYS A 1 79 ? 11.273 23.896 18.626 1 86.43 79 LYS A N 1
ATOM 659 C CA . LYS A 1 79 ? 10.397 23.805 19.79 1 86.43 79 LYS A CA 1
ATOM 660 C C . LYS A 1 79 ? 9.374 24.938 19.797 1 86.43 79 LYS A C 1
ATOM 662 O O . LYS A 1 79 ? 8.435 24.928 20.596 1 86.43 79 LYS A O 1
ATOM 667 N N . ASP A 1 80 ? 9.497 25.855 18.867 1 91.82 80 ASP A N 1
ATOM 668 C CA . ASP A 1 80 ? 8.59 26.999 18.871 1 91.82 80 ASP A CA 1
ATOM 669 C C . ASP A 1 80 ? 7.461 26.808 17.86 1 91.82 80 ASP A C 1
ATOM 671 O O . ASP A 1 80 ? 6.744 27.756 17.537 1 91.82 80 ASP A O 1
ATOM 675 N N . CYS A 1 81 ? 7.327 25.687 17.425 1 94.38 81 CYS A N 1
ATOM 676 C CA . CYS A 1 81 ? 6.222 25.39 16.52 1 94.38 81 CYS A CA 1
ATOM 677 C C . CYS A 1 81 ? 4.938 25.121 17.296 1 94.38 81 CYS A C 1
ATOM 679 O O . CYS A 1 81 ? 4.981 24.828 18.493 1 94.38 81 CYS A O 1
ATOM 681 N N . ASP A 1 82 ? 3.882 25.28 16.662 1 96.14 82 ASP A N 1
ATOM 682 C CA . ASP A 1 82 ? 2.574 25.068 17.274 1 96.14 82 ASP A CA 1
ATOM 683 C C . ASP A 1 82 ? 2 23.708 16.883 1 96.14 82 ASP A C 1
ATOM 685 O O . ASP A 1 82 ? 1.286 23.08 17.668 1 96.14 82 ASP A O 1
ATOM 689 N N . PHE A 1 83 ? 2.33 23.318 15.638 1 95.78 83 PHE A N 1
ATOM 690 C CA . PHE A 1 83 ? 1.754 22.084 15.115 1 95.78 83 PHE A CA 1
ATOM 691 C C . PHE A 1 83 ? 2.778 21.315 14.29 1 95.78 83 PHE A C 1
ATOM 693 O O . PHE A 1 83 ? 3.604 21.916 13.6 1 95.78 83 PHE A O 1
ATOM 700 N N . ALA A 1 84 ? 2.693 20.032 14.333 1 94.95 84 ALA A N 1
ATOM 701 C CA . ALA A 1 84 ? 3.47 19.127 13.49 1 94.95 84 ALA A CA 1
ATOM 702 C C . ALA A 1 84 ? 2.559 18.179 12.717 1 94.95 84 ALA A C 1
ATOM 704 O O . ALA A 1 84 ? 1.628 17.602 13.284 1 94.95 84 ALA A O 1
ATOM 705 N N . MET A 1 85 ? 2.77 18.138 11.427 1 94.32 85 MET A N 1
ATOM 706 C CA . MET A 1 85 ? 2.118 17.092 10.644 1 94.32 85 MET A CA 1
ATOM 707 C C . MET A 1 85 ? 2.764 15.735 10.905 1 94.32 85 MET A C 1
ATOM 709 O O . MET A 1 85 ? 3.842 15.445 10.383 1 94.32 85 MET A O 1
ATOM 713 N N . SER A 1 86 ? 2.163 14.917 11.663 1 90.2 86 SER A N 1
ATOM 714 C CA . SER A 1 86 ? 2.735 13.617 12 1 90.2 86 SER A CA 1
ATOM 715 C C . SER A 1 86 ? 2.562 12.624 10.855 1 90.2 86 SER A C 1
ATOM 717 O O . SER A 1 86 ? 3.5 11.907 10.501 1 90.2 86 SER A O 1
ATOM 719 N N . GLU A 1 87 ? 1.339 12.538 10.35 1 93.2 87 GLU A N 1
ATOM 720 C CA . GLU A 1 87 ? 1.018 11.667 9.223 1 93.2 87 GLU A CA 1
ATOM 721 C C . GLU A 1 87 ? 0.035 12.338 8.269 1 93.2 87 GLU A C 1
ATOM 723 O O . GLU A 1 87 ? -0.876 13.046 8.705 1 93.2 87 GLU A O 1
ATOM 728 N N . PHE A 1 88 ? 0.215 12.161 7.034 1 96.72 88 PHE A N 1
ATOM 729 C CA . PHE A 1 88 ? -0.669 12.616 5.968 1 96.72 88 PHE A CA 1
ATOM 730 C C . PHE A 1 88 ? -0.817 11.545 4.894 1 96.72 88 PHE A C 1
ATOM 732 O O . PHE A 1 88 ? 0.153 11.198 4.218 1 96.72 88 PHE A O 1
ATOM 739 N N . PHE A 1 89 ? -2.019 11.068 4.789 1 97.46 89 PHE A N 1
ATOM 740 C CA . PHE A 1 89 ? -2.221 9.894 3.948 1 97.46 89 PHE A CA 1
ATOM 741 C C . PHE A 1 89 ? -3.444 10.07 3.056 1 97.46 89 PHE A C 1
ATOM 743 O O . PHE A 1 89 ? -4.554 10.279 3.551 1 97.46 89 PHE A O 1
ATOM 750 N N . VAL A 1 90 ? -3.229 10.069 1.734 1 98.07 90 VAL A N 1
ATOM 751 C CA . VAL A 1 90 ? -4.288 10.008 0.733 1 98.07 90 VAL A CA 1
ATOM 752 C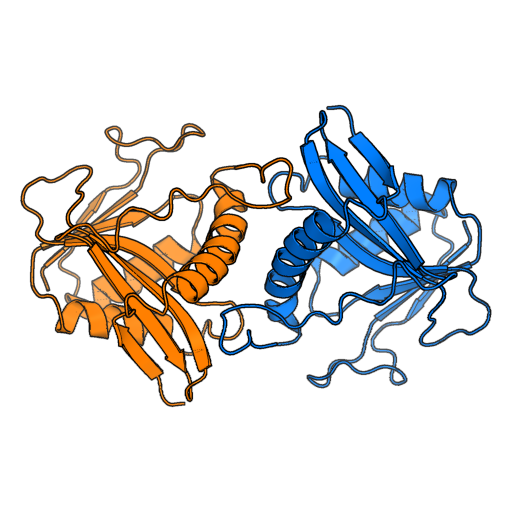 C . VAL A 1 90 ? -4.179 8.706 -0.058 1 98.07 90 VAL A C 1
ATOM 754 O O . VAL A 1 90 ? -3.129 8.406 -0.63 1 98.07 90 VAL A O 1
ATOM 757 N N . MET A 1 91 ? -5.251 7.975 -0.092 1 97.28 91 MET A N 1
ATOM 758 C CA . MET A 1 91 ? -5.243 6.677 -0.76 1 97.28 91 MET A CA 1
ATOM 759 C C . MET A 1 91 ? -5.101 6.842 -2.269 1 97.28 91 MET A C 1
ATOM 761 O O . MET A 1 91 ? -5.514 7.859 -2.828 1 97.28 91 MET A O 1
ATOM 765 N N . HIS A 1 92 ? -4.652 5.864 -2.94 1 95.48 92 HIS A N 1
ATOM 766 C CA . HIS A 1 92 ? -4.251 5.891 -4.342 1 95.48 92 HIS A CA 1
ATOM 767 C C . HIS A 1 92 ? -5.386 6.389 -5.23 1 95.48 92 HIS A C 1
ATOM 769 O O . HIS A 1 92 ? -5.184 7.272 -6.067 1 95.48 92 HIS A O 1
ATOM 775 N N . LYS A 1 93 ? -6.515 5.876 -4.997 1 91.88 93 LYS A N 1
ATOM 776 C CA . LYS A 1 93 ? -7.668 6.174 -5.842 1 91.88 93 LYS A CA 1
ATOM 777 C C . LYS A 1 93 ? -7.956 7.672 -5.871 1 91.88 93 LYS A C 1
ATOM 779 O O . LYS A 1 93 ? -8.491 8.188 -6.855 1 91.88 93 LYS A O 1
ATOM 784 N N . TYR A 1 94 ? -7.497 8.352 -4.865 1 96.04 94 TYR A N 1
ATOM 785 C CA . TYR A 1 94 ? -7.945 9.731 -4.708 1 96.04 94 TYR A CA 1
ATOM 786 C C . TYR A 1 94 ? -6.806 10.708 -4.974 1 96.04 94 TYR A C 1
ATOM 788 O O . TYR A 1 94 ? -6.954 11.915 -4.771 1 96.04 94 TYR A O 1
ATOM 796 N N . ARG A 1 95 ? -5.738 10.131 -5.436 1 94.87 95 ARG A N 1
ATOM 797 C CA . ARG A 1 95 ? -4.587 10.987 -5.704 1 94.87 95 ARG A CA 1
ATOM 798 C C . ARG A 1 95 ? -4.71 11.66 -7.067 1 94.87 95 ARG A C 1
ATOM 800 O O . ARG A 1 95 ? -5.504 11.231 -7.907 1 94.87 95 ARG A O 1
ATOM 807 N N . THR A 1 96 ? -4.124 12.757 -7.256 1 91.41 96 THR A N 1
ATOM 808 C CA . THR A 1 96 ? -4.033 13.574 -8.462 1 91.41 96 THR A CA 1
ATOM 809 C C . THR A 1 96 ? -5.38 14.213 -8.786 1 91.41 96 THR A C 1
ATOM 811 O O . THR A 1 96 ? -5.624 14.614 -9.926 1 91.41 96 THR A O 1
ATOM 814 N N . ALA A 1 97 ? -6.268 14.215 -7.81 1 92.35 97 ALA A N 1
ATOM 815 C CA . ALA A 1 97 ? -7.579 14.823 -8.022 1 92.35 97 ALA A CA 1
ATOM 816 C C . ALA A 1 97 ? -7.769 16.044 -7.126 1 92.35 97 ALA A C 1
ATOM 818 O O . ALA A 1 97 ? -8.891 16.523 -6.948 1 92.35 97 ALA A O 1
ATOM 819 N N . GLY A 1 98 ? -6.687 16.453 -6.503 1 95.92 98 GLY A N 1
ATOM 820 C CA . GLY A 1 98 ? -6.745 17.65 -5.679 1 95.92 98 GLY A CA 1
ATOM 821 C C . GLY A 1 98 ? -7.141 17.367 -4.243 1 95.92 98 GLY A C 1
ATOM 822 O O . GLY A 1 98 ? -7.253 18.288 -3.431 1 95.92 98 GLY A O 1
ATOM 823 N N . VAL A 1 99 ? -7.341 16.142 -3.874 1 98.22 99 VAL A N 1
ATOM 824 C CA . VAL A 1 99 ? -7.808 15.742 -2.551 1 98.22 99 VAL A CA 1
ATOM 825 C C . VAL A 1 99 ? -6.762 16.11 -1.501 1 98.22 99 VAL A C 1
ATOM 827 O O . VAL A 1 99 ? -7.092 16.696 -0.466 1 98.22 99 VAL A O 1
ATOM 830 N N . GLY A 1 100 ? -5.522 15.84 -1.767 1 98.37 100 GLY A N 1
ATOM 831 C CA . GLY A 1 100 ? -4.454 16.163 -0.835 1 98.37 100 GLY A CA 1
ATOM 832 C C . GLY A 1 100 ? -4.314 17.652 -0.581 1 98.37 100 GLY A C 1
ATOM 833 O O . GLY A 1 100 ? -4.187 18.081 0.568 1 98.37 100 GLY A O 1
ATOM 834 N N . LYS A 1 101 ? -4.347 18.35 -1.61 1 98.12 101 LYS A N 1
ATOM 835 C CA . LYS A 1 101 ? -4.248 19.802 -1.491 1 98.12 101 LYS A CA 1
ATOM 836 C C . LYS A 1 101 ? -5.387 20.363 -0.645 1 98.12 101 LYS A C 1
ATOM 838 O O . LYS A 1 101 ? -5.153 21.144 0.281 1 98.12 101 LYS A O 1
ATOM 843 N N . TYR A 1 102 ? -6.573 19.982 -0.971 1 98.46 102 TYR A N 1
ATOM 844 C CA . TYR A 1 102 ? -7.737 20.457 -0.23 1 98.46 102 TYR A CA 1
ATOM 845 C C . TYR A 1 102 ? -7.616 20.118 1.251 1 98.46 102 TYR A C 1
ATOM 847 O O . TYR A 1 102 ? -7.86 20.969 2.11 1 98.46 102 TYR A O 1
ATOM 855 N N . ALA A 1 103 ? -7.257 18.896 1.542 1 98.58 103 ALA A N 1
ATOM 856 C CA . ALA A 1 103 ? -7.141 18.456 2.93 1 98.58 103 ALA A CA 1
ATOM 857 C C . ALA A 1 103 ? -6.084 19.265 3.676 1 98.58 103 ALA A C 1
ATOM 859 O O . ALA A 1 103 ? -6.326 19.739 4.788 1 98.58 103 ALA A O 1
ATOM 860 N N . ALA A 1 104 ? -4.904 19.409 3.075 1 98.42 104 ALA A N 1
ATOM 861 C CA . ALA A 1 104 ? -3.806 20.146 3.695 1 98.42 104 ALA A CA 1
ATOM 862 C C . ALA A 1 104 ? -4.211 21.588 3.988 1 98.42 104 ALA A C 1
ATOM 864 O O . ALA A 1 104 ? -4.043 22.07 5.111 1 98.42 104 ALA A O 1
ATOM 865 N N . GLU A 1 105 ? -4.774 22.228 3.004 1 98.31 105 GLU A N 1
ATOM 866 C CA . GLU A 1 105 ? -5.164 23.626 3.162 1 98.31 105 GLU A CA 1
ATOM 867 C C . GLU A 1 105 ? -6.269 23.776 4.204 1 98.31 105 GLU A C 1
ATOM 869 O O . GLU A 1 105 ? -6.278 24.739 4.973 1 98.31 105 GLU A O 1
ATOM 874 N N . THR A 1 106 ? -7.203 22.853 4.185 1 98.43 106 THR A N 1
ATOM 875 C CA . THR A 1 106 ? -8.266 22.864 5.185 1 98.43 106 THR A CA 1
ATOM 876 C C . THR A 1 106 ? -7.685 22.782 6.593 1 98.43 106 THR A C 1
ATOM 878 O O . THR A 1 106 ? -8.095 23.529 7.484 1 98.43 106 THR A O 1
ATOM 881 N N . ILE A 1 107 ? -6.707 21.91 6.775 1 97.97 107 ILE A N 1
ATOM 882 C CA . ILE A 1 107 ? -6.061 21.743 8.072 1 97.97 107 ILE A CA 1
ATOM 883 C C . ILE A 1 107 ? -5.332 23.028 8.456 1 97.97 107 ILE A C 1
ATOM 885 O O . ILE A 1 107 ? -5.452 23.503 9.587 1 97.97 107 ILE A O 1
ATOM 889 N N . PHE A 1 108 ? -4.623 23.593 7.506 1 97.95 108 PHE A N 1
ATOM 890 C CA . PHE A 1 108 ? -3.899 24.833 7.759 1 97.95 108 PHE A CA 1
ATOM 891 C C . PHE A 1 108 ? -4.861 25.956 8.127 1 97.95 108 PHE A C 1
ATOM 893 O O . PHE A 1 108 ? -4.549 26.795 8.974 1 97.95 108 PHE A O 1
ATOM 900 N N . ASP A 1 109 ? -6.003 25.95 7.525 1 98.03 109 ASP A N 1
ATOM 901 C CA . ASP A 1 109 ? -7.011 26.97 7.797 1 98.03 109 ASP A CA 1
ATOM 902 C C . ASP A 1 109 ? -7.654 26.757 9.166 1 98.03 109 ASP A C 1
ATOM 904 O O . ASP A 1 109 ? -8.09 27.714 9.809 1 98.03 109 ASP A O 1
ATOM 908 N N . MET A 1 110 ? -7.709 25.564 9.592 1 96.57 110 MET A N 1
ATOM 909 C CA . MET A 1 110 ? -8.332 25.207 10.864 1 96.57 110 MET A CA 1
ATOM 910 C C . MET A 1 110 ? -7.377 25.455 12.026 1 96.57 110 MET A C 1
ATOM 912 O O . MET A 1 110 ? -7.804 25.853 13.112 1 96.57 110 MET A O 1
ATOM 916 N N . LEU A 1 111 ? -6.125 25.176 11.754 1 95.58 111 LEU A N 1
ATOM 917 C CA . LEU A 1 111 ? -5.095 25.272 12.783 1 95.58 111 LEU A CA 1
ATOM 918 C C . LEU A 1 111 ? -4.02 26.277 12.384 1 95.58 111 LEU A C 1
ATOM 920 O O . LEU A 1 111 ? -3.019 25.91 11.765 1 95.58 111 LEU A O 1
ATOM 924 N N . HIS A 1 112 ? -4.187 27.48 12.854 1 96.86 112 HIS A N 1
ATOM 925 C CA . HIS A 1 112 ? -3.242 28.536 12.507 1 96.86 112 HIS A CA 1
ATOM 926 C C . HIS A 1 112 ? -2.043 28.533 13.449 1 96.86 112 HIS A C 1
ATOM 928 O O . HIS A 1 112 ? -2.194 28.318 14.654 1 96.86 112 HIS A O 1
ATOM 934 N N . GLY A 1 113 ? -0.883 28.67 12.836 1 97.09 113 GLY A N 1
ATOM 935 C CA . GLY A 1 113 ? 0.321 28.745 13.647 1 97.09 113 GLY A CA 1
ATOM 936 C C . GLY A 1 113 ? 1.575 28.345 12.892 1 97.09 113 GLY A C 1
ATOM 937 O O . GLY A 1 113 ? 1.605 28.389 11.661 1 97.09 113 GLY A O 1
ATOM 938 N N . LYS A 1 114 ? 2.626 28.09 13.686 1 97.91 114 LYS A N 1
ATOM 939 C CA . LYS A 1 114 ? 3.903 27.63 13.15 1 97.91 114 LYS A CA 1
ATOM 940 C C . LYS A 1 114 ? 3.903 26.116 12.953 1 97.91 114 LYS A C 1
ATOM 942 O O . LYS A 1 114 ? 3.586 25.365 13.878 1 97.91 114 LYS A O 1
ATOM 947 N N . TRP A 1 115 ? 4.299 25.78 11.741 1 97.74 115 TRP A N 1
ATOM 948 C CA . TRP A 1 115 ? 4.176 24.374 11.373 1 97.74 115 TRP A CA 1
ATOM 949 C C . TRP A 1 115 ? 5.547 23.756 11.118 1 97.74 115 TRP A C 1
ATOM 951 O O . TRP A 1 115 ? 6.443 24.415 10.585 1 97.74 115 TRP A O 1
ATOM 961 N N . GLU A 1 116 ? 5.609 22.525 11.509 1 97.65 116 GLU A N 1
ATOM 962 C CA . GLU A 1 116 ? 6.709 21.646 11.123 1 97.65 116 GLU A CA 1
ATOM 963 C C . GLU A 1 116 ? 6.198 20.421 10.37 1 97.65 116 GLU A C 1
ATOM 965 O O . GLU A 1 116 ? 5.286 19.735 10.835 1 97.65 116 GLU A O 1
ATOM 970 N N . ILE A 1 117 ? 6.707 20.177 9.181 1 97.34 117 ILE A N 1
ATOM 971 C CA . ILE A 1 117 ? 6.399 18.967 8.426 1 97.34 117 ILE A CA 1
ATOM 972 C C . ILE A 1 117 ? 7.689 18.214 8.108 1 97.34 117 ILE A C 1
ATOM 974 O O . ILE A 1 117 ? 8.623 18.783 7.537 1 97.34 117 ILE A O 1
ATOM 978 N N . MET A 1 118 ? 7.684 16.989 8.52 1 95.55 118 MET A N 1
ATOM 979 C C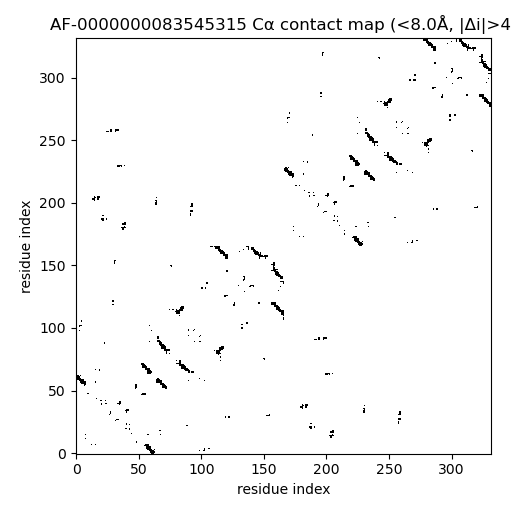A . MET A 1 118 ? 8.836 16.126 8.276 1 95.55 118 MET A CA 1
ATOM 980 C C . MET A 1 118 ? 8.59 15.218 7.076 1 95.55 118 MET A C 1
ATOM 982 O O . MET A 1 118 ? 7.534 14.591 6.972 1 95.55 118 MET A O 1
ATOM 986 N N . CYS A 1 119 ? 9.576 15.104 6.137 1 95.64 119 CYS A N 1
ATOM 987 C CA . CYS A 1 119 ? 9.458 14.271 4.945 1 95.64 119 CYS A CA 1
ATOM 988 C C . CYS A 1 119 ? 10.684 13.38 4.779 1 95.64 119 CYS A C 1
ATOM 990 O O . CYS A 1 119 ? 11.804 13.795 5.083 1 95.64 119 CYS A O 1
ATOM 992 N N . HIS A 1 120 ? 10.461 12.242 4.338 1 95.47 120 HIS A N 1
ATOM 993 C CA . HIS A 1 120 ? 11.56 11.377 3.925 1 95.47 120 HIS A CA 1
ATOM 994 C C . HIS A 1 120 ? 12.093 11.78 2.554 1 95.47 120 HIS A C 1
ATOM 996 O O . HIS A 1 120 ? 11.333 11.855 1.586 1 95.47 120 HIS A O 1
ATOM 1002 N N . PRO A 1 121 ? 13.358 12 2.39 1 95.1 121 PRO A N 1
ATOM 1003 C CA . PRO A 1 121 ? 13.897 12.535 1.137 1 95.1 121 PRO A CA 1
ATOM 1004 C C . PRO A 1 121 ? 13.72 11.576 -0.038 1 95.1 121 PRO A C 1
ATOM 1006 O O . PRO A 1 121 ? 13.728 12.004 -1.195 1 95.1 121 PRO A O 1
ATOM 1009 N N . LYS A 1 122 ? 13.581 10.337 0.212 1 94.1 122 LYS A N 1
ATOM 1010 C CA . LYS A 1 122 ? 13.382 9.362 -0.857 1 94.1 122 LYS A CA 1
ATOM 1011 C C . LYS A 1 122 ? 11.93 9.351 -1.326 1 94.1 122 LYS A C 1
ATOM 1013 O O . LYS A 1 122 ? 11.615 8.78 -2.373 1 94.1 122 LYS A O 1
ATOM 1018 N N . ASN A 1 123 ? 11.05 9.87 -0.518 1 95.16 123 ASN A N 1
ATOM 1019 C CA . ASN A 1 123 ? 9.673 10.066 -0.958 1 95.16 123 ASN A CA 1
ATOM 1020 C C . ASN A 1 123 ? 9.522 11.347 -1.774 1 95.16 123 ASN A C 1
ATOM 1022 O O . ASN A 1 123 ? 8.904 12.31 -1.317 1 95.16 123 ASN A O 1
ATOM 1026 N N . ILE A 1 124 ? 9.898 11.251 -2.981 1 95.5 124 ILE A N 1
ATOM 1027 C CA . ILE A 1 124 ? 10.02 12.418 -3.847 1 95.5 124 ILE A CA 1
ATOM 1028 C C . ILE A 1 124 ? 8.639 13.014 -4.107 1 95.5 124 ILE A C 1
ATOM 1030 O O . ILE A 1 124 ? 8.485 14.236 -4.171 1 95.5 124 ILE A O 1
ATOM 1034 N N . ILE A 1 125 ? 7.696 12.148 -4.238 1 94.68 125 ILE A N 1
ATOM 1035 C CA . ILE A 1 125 ? 6.333 12.596 -4.504 1 94.68 125 ILE A CA 1
ATOM 1036 C C . ILE A 1 125 ? 5.84 13.463 -3.348 1 94.68 125 ILE A C 1
ATOM 1038 O O . ILE A 1 125 ? 5.237 14.516 -3.567 1 94.68 125 ILE A O 1
ATOM 1042 N N . SER A 1 126 ? 6.115 13.022 -2.131 1 95.92 126 SER A N 1
ATOM 1043 C CA . SER A 1 126 ? 5.729 13.785 -0.948 1 95.92 126 SER A CA 1
ATOM 1044 C C . SER A 1 126 ? 6.462 15.121 -0.889 1 95.92 126 SER A C 1
ATOM 1046 O O . SER A 1 126 ? 5.858 16.153 -0.587 1 95.92 126 SER A O 1
ATOM 1048 N N . ILE A 1 127 ? 7.755 15.125 -1.171 1 96.51 127 ILE A N 1
ATOM 1049 C CA . ILE A 1 127 ? 8.555 16.345 -1.152 1 96.51 127 ILE A CA 1
ATOM 1050 C C . ILE A 1 127 ? 7.987 17.351 -2.151 1 96.51 127 ILE A C 1
ATOM 1052 O O . ILE A 1 127 ? 7.796 18.523 -1.821 1 96.51 127 ILE A O 1
ATOM 1056 N N . TYR A 1 128 ? 7.75 16.875 -3.312 1 97.28 128 TYR A N 1
ATOM 1057 C CA . TYR A 1 128 ? 7.183 17.738 -4.342 1 97.28 128 TYR A CA 1
ATOM 1058 C C . TYR A 1 128 ? 5.82 18.272 -3.916 1 97.28 128 TYR A C 1
ATOM 1060 O O . TYR A 1 128 ? 5.535 19.461 -4.076 1 97.28 128 TYR A O 1
ATOM 1068 N N . PHE A 1 129 ? 5.022 17.42 -3.419 1 97.93 129 PHE A N 1
ATOM 1069 C CA . PHE A 1 129 ? 3.685 17.779 -2.961 1 97.93 129 PHE A CA 1
ATOM 1070 C C . PHE A 1 129 ? 3.749 18.903 -1.934 1 97.93 129 PHE A C 1
ATOM 1072 O O . PHE A 1 129 ? 3.102 19.939 -2.1 1 97.93 129 PHE A O 1
ATOM 1079 N N . TRP A 1 130 ? 4.506 18.72 -0.895 1 98.01 130 TRP A N 1
ATOM 1080 C CA . TRP A 1 130 ? 4.55 19.693 0.191 1 98.01 130 TRP A CA 1
ATOM 1081 C C . TRP A 1 130 ? 5.207 20.991 -0.268 1 98.01 130 TRP A C 1
ATOM 1083 O O . TRP A 1 130 ? 4.757 22.082 0.091 1 98.01 130 TRP A O 1
ATOM 1093 N N . ASN A 1 131 ? 6.287 20.804 -1.021 1 98.22 131 ASN A N 1
ATOM 1094 C CA . ASN A 1 131 ? 6.921 22.006 -1.555 1 98.22 131 ASN A CA 1
ATOM 1095 C C . ASN A 1 131 ? 5.925 22.868 -2.325 1 98.22 131 ASN A C 1
ATOM 1097 O O . ASN A 1 131 ? 5.862 24.082 -2.122 1 98.22 131 ASN A O 1
ATOM 1101 N N . LYS A 1 132 ? 5.166 22.282 -3.156 1 98.09 132 LYS A N 1
ATOM 1102 C CA . LYS A 1 132 ? 4.187 22.992 -3.975 1 98.09 132 LYS A CA 1
ATOM 1103 C C . LYS A 1 132 ? 3.09 23.607 -3.111 1 98.09 132 LYS A C 1
ATOM 1105 O O . LYS A 1 132 ? 2.777 24.792 -3.246 1 98.09 132 LYS A O 1
ATOM 1110 N N . ILE A 1 133 ? 2.526 22.849 -2.232 1 98.04 133 ILE A N 1
ATOM 1111 C CA . ILE A 1 133 ? 1.361 23.263 -1.457 1 98.04 133 ILE A CA 1
ATOM 1112 C C . ILE A 1 133 ? 1.754 24.379 -0.492 1 98.04 133 ILE A C 1
ATOM 1114 O O . ILE A 1 133 ? 1.042 25.379 -0.366 1 98.04 133 ILE A O 1
ATOM 1118 N N . ILE A 1 134 ? 2.89 24.211 0.152 1 98.36 134 ILE A N 1
ATOM 1119 C CA . ILE A 1 134 ? 3.33 25.209 1.121 1 98.36 134 ILE A CA 1
ATOM 1120 C C . ILE A 1 134 ? 3.721 26.495 0.395 1 98.36 134 ILE A C 1
ATOM 1122 O O . ILE A 1 134 ? 3.407 27.595 0.856 1 98.36 134 ILE A O 1
ATOM 1126 N N . ASP A 1 135 ? 4.428 26.32 -0.715 1 98.51 135 ASP A N 1
ATOM 1127 C CA . ASP A 1 135 ? 4.8 27.478 -1.521 1 98.51 135 ASP A CA 1
ATOM 1128 C C . ASP A 1 135 ? 3.569 28.291 -1.917 1 98.51 135 ASP A C 1
ATOM 1130 O O . ASP A 1 135 ? 3.529 29.506 -1.713 1 98.51 135 ASP A O 1
ATOM 1134 N N . GLU A 1 136 ? 2.599 27.67 -2.426 1 98.16 136 GLU A N 1
ATOM 1135 C CA . GLU A 1 136 ? 1.371 28.33 -2.859 1 98.16 136 GLU A CA 1
ATOM 1136 C C . GLU A 1 136 ? 0.623 28.936 -1.675 1 98.16 136 GLU A C 1
ATOM 1138 O O . GLU A 1 136 ? 0.134 30.065 -1.755 1 98.16 136 GLU A O 1
ATOM 1143 N N . TYR A 1 137 ? 0.59 28.181 -0.584 1 98.09 137 TYR A N 1
ATOM 1144 C CA . TYR A 1 137 ? -0.203 28.579 0.573 1 98.09 137 TYR A CA 1
ATOM 1145 C C . TYR A 1 137 ? 0.42 29.78 1.275 1 98.09 137 TYR A C 1
ATOM 1147 O O . TYR A 1 137 ? -0.293 30.646 1.787 1 98.09 137 TYR A O 1
ATOM 1155 N N . THR A 1 138 ? 1.702 29.853 1.259 1 98.08 138 THR A N 1
ATOM 1156 C CA . THR A 1 138 ? 2.393 30.875 2.037 1 98.08 138 THR A CA 1
ATOM 1157 C C . THR A 1 138 ? 2.95 31.964 1.125 1 98.08 138 THR A C 1
ATOM 1159 O O . THR A 1 138 ? 3.599 32.902 1.594 1 98.08 138 THR A O 1
ATOM 1162 N N . ASN A 1 139 ? 2.726 31.811 -0.13 1 97.75 139 ASN A N 1
ATOM 1163 C CA . ASN A 1 139 ? 3.317 32.71 -1.116 1 97.75 139 ASN A CA 1
ATOM 1164 C C . ASN A 1 139 ? 4.84 32.726 -1.017 1 97.75 139 ASN A C 1
ATOM 1166 O O . ASN A 1 139 ? 5.451 33.795 -0.953 1 97.75 139 ASN A O 1
ATOM 1170 N N . GLY A 1 140 ? 5.369 31.471 -0.856 1 97.61 140 GLY A N 1
ATOM 1171 C CA . GLY A 1 140 ? 6.809 31.276 -0.904 1 97.61 140 GLY A CA 1
ATOM 1172 C C . GLY A 1 140 ? 7.49 31.525 0.428 1 97.61 140 GLY A C 1
ATOM 1173 O O . GLY A 1 140 ? 8.718 31.466 0.524 1 97.61 140 GLY A O 1
ATOM 1174 N N . LYS A 1 141 ? 6.723 31.801 1.45 1 98.14 141 LYS A N 1
ATOM 1175 C CA . LYS A 1 141 ? 7.307 32.125 2.749 1 98.14 141 LYS A CA 1
ATOM 1176 C C . LYS A 1 141 ? 7.419 30.882 3.627 1 98.14 141 LYS A C 1
ATOM 1178 O O . LYS A 1 141 ? 6.669 30.729 4.594 1 98.14 141 LYS A O 1
ATOM 1183 N N . PHE A 1 142 ? 8.384 30.067 3.311 1 98.22 142 PHE A N 1
ATOM 1184 C CA . PHE A 1 142 ? 8.675 28.88 4.108 1 98.22 142 PHE A CA 1
ATOM 1185 C C . PHE A 1 142 ? 10.156 28.528 4.033 1 98.22 142 PHE A C 1
ATOM 1187 O O . PHE A 1 142 ? 10.891 29.082 3.213 1 98.22 142 PHE A O 1
ATOM 1194 N N . GLU A 1 143 ? 10.537 27.752 4.903 1 97.68 143 GLU A N 1
ATOM 1195 C CA . GLU A 1 143 ? 11.904 27.244 4.956 1 97.68 143 GLU A CA 1
ATOM 1196 C C . GLU A 1 143 ? 11.942 25.737 4.724 1 97.68 143 GLU A C 1
ATOM 1198 O O . GLU A 1 143 ? 11.143 24.995 5.299 1 97.68 143 GLU A O 1
ATOM 1203 N N . LEU A 1 144 ? 12.785 25.298 3.888 1 97.35 144 LEU A N 1
ATOM 1204 C CA . LEU A 1 144 ? 13.064 23.883 3.663 1 97.35 144 LEU A CA 1
ATOM 1205 C C . LEU A 1 144 ? 14.479 23.531 4.107 1 97.35 144 LEU A C 1
ATOM 1207 O O . LEU A 1 144 ? 15.449 24.13 3.636 1 97.35 144 LEU A O 1
ATOM 1211 N N . ILE A 1 145 ? 14.554 22.712 5.067 1 96.5 145 ILE A N 1
ATOM 1212 C CA . ILE A 1 145 ? 15.836 22.165 5.495 1 96.5 145 ILE A CA 1
ATOM 1213 C C . ILE A 1 145 ? 16.005 20.751 4.943 1 96.5 145 ILE A C 1
ATOM 1215 O O . ILE A 1 145 ? 15.23 19.851 5.277 1 96.5 145 ILE A O 1
ATOM 1219 N N . LYS A 1 146 ? 16.948 20.566 4.123 1 96.4 146 LYS A N 1
ATOM 1220 C CA . LYS A 1 146 ? 17.214 19.242 3.568 1 96.4 146 LYS A CA 1
ATOM 1221 C C . LYS A 1 146 ? 18.231 18.484 4.417 1 96.4 146 LYS A C 1
ATOM 1223 O O . LYS A 1 146 ? 19.182 19.076 4.933 1 96.4 146 LYS A O 1
ATOM 1228 N N . SER A 1 147 ? 18.046 17.226 4.527 1 95.67 147 SER A N 1
ATOM 1229 C CA . SER A 1 147 ? 18.974 16.328 5.205 1 95.67 147 SER A CA 1
ATOM 1230 C C . SER A 1 147 ? 19.385 16.881 6.566 1 95.67 147 SER A C 1
ATOM 1232 O O . SER A 1 147 ? 20.576 16.991 6.863 1 95.67 147 SER A O 1
ATOM 1234 N N . CYS A 1 148 ? 18.389 17.154 7.376 1 95.06 148 CYS A N 1
ATOM 1235 C CA . CYS A 1 148 ? 18.636 17.66 8.721 1 95.06 148 CYS A CA 1
ATOM 1236 C C . CYS A 1 148 ? 19.387 16.633 9.56 1 95.06 148 CYS A C 1
ATOM 1238 O O . CYS A 1 148 ? 18.869 15.548 9.832 1 95.06 148 CYS A O 1
ATOM 1240 N N . GLN A 1 149 ? 20.539 16.907 10.067 1 92.82 149 GLN A N 1
ATOM 1241 C CA . GLN A 1 149 ? 21.436 15.98 10.749 1 92.82 149 GLN A CA 1
ATOM 1242 C C . GLN A 1 149 ? 20.921 15.643 12.146 1 92.82 149 GLN A C 1
ATOM 1244 O O . GLN A 1 149 ? 21.405 14.703 12.781 1 92.82 149 GLN A O 1
ATOM 1249 N N . GLU A 1 150 ? 19.95 16.418 12.548 1 91.71 150 GLU A N 1
ATOM 1250 C CA . GLU A 1 150 ? 19.425 16.232 13.898 1 91.71 150 GLU A CA 1
ATOM 1251 C C . GLU A 1 150 ? 18.417 15.087 13.945 1 91.71 150 GLU A C 1
ATOM 1253 O O . GLU A 1 150 ? 18.097 14.579 15.022 1 91.71 150 GLU A O 1
ATOM 1258 N N . VAL A 1 151 ? 17.905 14.77 12.854 1 93.39 151 VAL A N 1
ATOM 1259 C CA . VAL A 1 151 ? 16.857 13.755 12.824 1 93.39 151 VAL A CA 1
ATOM 1260 C C . VAL A 1 151 ? 17.178 12.711 11.757 1 93.39 151 VAL A C 1
ATOM 1262 O O . VAL A 1 151 ? 17.264 13.034 10.569 1 93.39 151 VAL A O 1
ATOM 1265 N N . VAL A 1 152 ? 17.246 11.456 12.195 1 92.42 152 VAL A N 1
ATOM 1266 C CA . VAL A 1 152 ? 17.593 10.352 11.305 1 92.42 152 VAL A CA 1
ATOM 1267 C C . VAL A 1 152 ? 16.565 9.232 11.446 1 92.42 152 VAL A C 1
ATOM 1269 O O . VAL A 1 152 ? 16.158 8.891 12.559 1 92.42 152 VAL A O 1
ATOM 1272 N N . TYR A 1 153 ? 16.083 8.797 10.331 1 90.34 153 TYR A N 1
ATOM 1273 C CA . TYR A 1 153 ? 15.195 7.641 10.335 1 90.34 153 TYR A CA 1
ATOM 1274 C C . TYR A 1 153 ? 15.949 6.375 10.726 1 90.34 153 TYR A C 1
ATOM 1276 O O . TYR A 1 153 ? 17.182 6.352 10.717 1 90.34 153 TYR A O 1
ATOM 1284 N N . GLN A 1 154 ? 15.219 5.364 11.012 1 84.48 154 GLN A N 1
ATOM 1285 C CA . GLN A 1 154 ? 15.785 4.109 11.493 1 84.48 154 GLN A CA 1
ATOM 1286 C C . GLN A 1 154 ? 16.762 3.52 10.478 1 84.48 154 GLN A C 1
ATOM 1288 O O . GLN A 1 154 ? 17.753 2.891 10.855 1 84.48 154 GLN A O 1
ATOM 1293 N N . GLU A 1 155 ? 16.563 3.764 9.256 1 86.27 155 GLU A N 1
ATOM 1294 C CA . GLU A 1 155 ? 17.397 3.158 8.223 1 86.27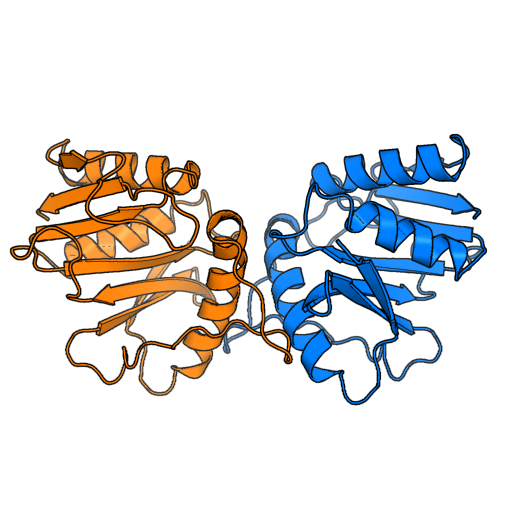 155 GLU A CA 1
ATOM 1295 C C . GLU A 1 155 ? 18.562 4.069 7.849 1 86.27 155 GLU A C 1
ATOM 1297 O O . GLU A 1 155 ? 19.319 3.77 6.923 1 86.27 155 GLU A O 1
ATOM 1302 N N . GLY A 1 156 ? 18.712 5.224 8.529 1 89.29 156 GLY A N 1
ATOM 1303 C CA . GLY A 1 156 ? 19.933 6.007 8.423 1 89.29 156 GLY A CA 1
ATOM 1304 C C . GLY A 1 156 ? 19.764 7.267 7.595 1 89.29 156 GLY A C 1
ATOM 1305 O O . GLY A 1 156 ? 20.696 8.064 7.471 1 89.29 156 GLY A O 1
ATOM 1306 N N . THR A 1 157 ? 18.562 7.491 7.086 1 93.73 157 THR A N 1
ATOM 1307 C CA . THR A 1 157 ? 18.333 8.637 6.214 1 93.73 157 THR A CA 1
ATOM 1308 C C . THR A 1 157 ? 17.992 9.879 7.032 1 93.73 157 THR A C 1
ATOM 1310 O O . THR A 1 157 ? 17.163 9.821 7.942 1 93.73 157 THR A O 1
ATOM 1313 N N . PHE A 1 158 ? 18.623 10.947 6.646 1 95.72 158 PHE A N 1
ATOM 1314 C CA . PHE A 1 158 ? 18.314 12.205 7.316 1 95.72 158 PHE A CA 1
ATOM 1315 C C . PHE A 1 158 ? 17.033 12.814 6.758 1 95.72 158 PHE A C 1
ATOM 1317 O O . PHE A 1 158 ? 16.807 12.797 5.547 1 95.72 158 PHE A O 1
ATOM 1324 N N . ALA A 1 159 ? 16.269 13.364 7.62 1 96.08 159 ALA A N 1
ATOM 1325 C CA . ALA A 1 159 ? 14.945 13.854 7.248 1 96.08 159 ALA A CA 1
ATOM 1326 C C . ALA A 1 159 ? 15.026 15.258 6.655 1 96.08 159 ALA A C 1
ATOM 1328 O O . ALA A 1 159 ? 15.977 15.997 6.922 1 96.08 159 ALA A O 1
ATOM 1329 N N . ASP A 1 160 ? 14.119 15.58 5.819 1 97.17 160 ASP A N 1
ATOM 1330 C CA . ASP A 1 160 ? 13.862 16.945 5.372 1 97.17 160 ASP A CA 1
ATOM 1331 C C . ASP A 1 160 ? 12.732 17.583 6.176 1 97.17 160 ASP A C 1
ATOM 1333 O O . ASP A 1 160 ? 11.818 16.891 6.63 1 97.17 160 ASP A O 1
ATOM 1337 N N . PHE A 1 161 ? 12.788 18.934 6.309 1 97.22 161 PHE A N 1
ATOM 1338 C CA . PHE A 1 161 ? 11.769 19.627 7.088 1 97.22 161 PHE A CA 1
ATOM 1339 C C . PHE A 1 161 ? 11.253 20.85 6.339 1 97.22 161 PHE A C 1
ATOM 1341 O O . PHE A 1 161 ? 12.03 21.575 5.714 1 97.22 161 PHE A O 1
ATOM 1348 N N . PHE A 1 162 ? 9.984 21.063 6.419 1 97.9 162 PHE A N 1
ATOM 1349 C CA . PHE A 1 162 ? 9.357 22.327 6.054 1 97.9 162 PHE A CA 1
ATOM 1350 C C . PHE A 1 162 ? 8.931 23.099 7.297 1 97.9 162 PHE A C 1
ATOM 1352 O O . PHE A 1 162 ? 8.326 22.532 8.209 1 97.9 162 PHE A O 1
ATOM 1359 N N . PHE A 1 163 ? 9.244 24.356 7.315 1 98.04 163 PHE A N 1
ATOM 1360 C CA . PHE A 1 163 ? 8.779 25.27 8.352 1 98.04 163 PHE A CA 1
ATOM 1361 C C . PHE A 1 163 ? 8.051 26.46 7.738 1 98.04 163 PHE A C 1
ATOM 1363 O O . PHE A 1 163 ? 8.551 27.083 6.8 1 98.04 163 PHE A O 1
ATOM 1370 N N . PHE A 1 164 ? 6.907 26.693 8.263 1 98.15 164 PHE A N 1
ATOM 1371 C CA . PHE A 1 164 ? 6.133 27.817 7.749 1 98.15 164 PHE A CA 1
ATOM 1372 C C . PHE A 1 164 ? 5.067 28.243 8.751 1 98.15 164 PHE A C 1
ATOM 1374 O O . PHE A 1 164 ? 4.86 27.576 9.767 1 98.15 164 PHE A O 1
ATOM 1381 N N . GLU A 1 165 ? 4.462 29.327 8.453 1 97.49 165 GLU A N 1
ATOM 1382 C CA . GLU A 1 165 ? 3.395 29.861 9.294 1 97.49 165 GLU A CA 1
ATOM 1383 C C . GLU A 1 165 ? 2.112 30.065 8.495 1 97.49 165 GLU A C 1
ATOM 1385 O O . GLU A 1 165 ? 2.155 30.497 7.341 1 97.49 165 GLU A O 1
ATOM 1390 N N . THR A 1 166 ? 1.046 29.687 9.061 1 95.73 166 THR A N 1
ATOM 1391 C CA . THR A 1 166 ? -0.247 29.793 8.394 1 95.73 166 THR A CA 1
ATOM 1392 C C . THR A 1 166 ? -0.999 31.035 8.866 1 95.73 166 THR A C 1
ATOM 1394 O O . THR A 1 166 ? -0.774 31.517 9.978 1 95.73 166 THR A O 1
ATOM 1397 N N . MET B 1 1 ? 20.374 -14.325 2.632 1 88.4 1 MET B N 1
ATOM 1398 C CA . MET B 1 1 ? 18.923 -14.199 2.533 1 88.4 1 MET B CA 1
ATOM 1399 C C . MET B 1 1 ? 18.277 -15.553 2.257 1 88.4 1 MET B C 1
ATOM 1401 O O . MET B 1 1 ? 18.637 -16.233 1.294 1 88.4 1 MET B O 1
ATOM 1405 N N . ASP B 1 2 ? 17.519 -16.073 3.176 1 97.01 2 ASP B N 1
ATOM 1406 C CA . ASP B 1 2 ? 16.809 -17.342 3.051 1 97.01 2 ASP B CA 1
ATOM 1407 C C . ASP B 1 2 ? 15.352 -17.119 2.651 1 97.01 2 ASP B C 1
ATOM 1409 O O . ASP B 1 2 ? 14.566 -16.573 3.427 1 97.01 2 ASP B O 1
ATOM 1413 N N . ILE B 1 3 ? 14.969 -17.487 1.499 1 98.21 3 ILE B N 1
ATOM 1414 C CA . ILE B 1 3 ? 13.617 -17.318 0.978 1 98.21 3 ILE B CA 1
ATOM 1415 C C . ILE B 1 3 ? 12.879 -18.654 1.016 1 98.21 3 ILE B C 1
ATOM 1417 O O . ILE B 1 3 ? 13.423 -19.683 0.609 1 98.21 3 ILE B O 1
ATOM 1421 N N . GLN B 1 4 ? 11.665 -18.638 1.513 1 98.34 4 GLN B N 1
ATOM 1422 C CA . GLN B 1 4 ? 10.843 -19.841 1.588 1 98.34 4 GLN B CA 1
ATOM 1423 C C . GLN B 1 4 ? 9.431 -19.575 1.072 1 98.34 4 GLN B C 1
ATOM 1425 O O . GLN B 1 4 ? 8.9 -18.476 1.24 1 98.34 4 GLN B O 1
ATOM 1430 N N . VAL B 1 5 ? 8.89 -20.522 0.453 1 98.34 5 VAL B N 1
ATOM 1431 C CA . VAL B 1 5 ? 7.479 -20.569 0.086 1 98.34 5 VAL B CA 1
ATOM 1432 C C . VAL B 1 5 ? 6.779 -21.682 0.863 1 98.34 5 VAL B C 1
ATOM 1434 O O . VAL B 1 5 ? 7.125 -22.858 0.722 1 98.34 5 VAL B O 1
ATOM 1437 N N . VAL B 1 6 ? 5.785 -21.298 1.685 1 97.22 6 VAL B N 1
ATOM 1438 C CA . VAL B 1 6 ? 5.205 -22.259 2.617 1 97.22 6 VAL B CA 1
ATOM 1439 C C . VAL B 1 6 ? 3.681 -22.221 2.517 1 97.22 6 VAL B C 1
ATOM 1441 O O . VAL B 1 6 ? 3.086 -21.144 2.429 1 97.22 6 VAL B O 1
ATOM 1444 N N . LYS B 1 7 ? 3.106 -23.413 2.556 1 94.64 7 LYS B N 1
ATOM 1445 C CA . LYS B 1 7 ? 1.649 -23.491 2.498 1 94.64 7 LYS B CA 1
ATOM 1446 C C . LYS B 1 7 ? 1.013 -22.797 3.7 1 94.64 7 LYS B C 1
ATOM 1448 O O . LYS B 1 7 ? 1.499 -22.925 4.826 1 94.64 7 LYS B O 1
ATOM 1453 N N . VAL B 1 8 ? -0.067 -22.103 3.466 1 93.6 8 VAL B N 1
ATOM 1454 C CA . VAL B 1 8 ? -0.807 -21.449 4.539 1 93.6 8 VAL B CA 1
ATOM 1455 C C . VAL B 1 8 ? -1.703 -22.465 5.243 1 93.6 8 VAL B C 1
ATOM 1457 O O . VAL B 1 8 ? -2.519 -23.132 4.602 1 93.6 8 VAL B O 1
ATOM 1460 N N . ASN B 1 9 ? -1.539 -22.515 6.493 1 89.54 9 ASN B N 1
ATOM 1461 C CA . ASN B 1 9 ? -2.398 -23.407 7.265 1 89.54 9 ASN B CA 1
ATOM 1462 C C . ASN B 1 9 ? -3.725 -22.741 7.618 1 89.54 9 ASN B C 1
ATOM 1464 O O . ASN B 1 9 ? -3.824 -21.513 7.63 1 89.54 9 ASN B O 1
ATOM 1468 N N . ASN B 1 10 ? -4.667 -23.565 7.958 1 85.05 10 ASN B N 1
ATOM 1469 C CA . ASN B 1 10 ? -6.006 -23.071 8.26 1 85.05 10 ASN B CA 1
ATOM 1470 C C . ASN B 1 10 ? -5.993 -22.103 9.44 1 85.05 10 ASN B C 1
ATOM 1472 O O . ASN B 1 10 ? -6.787 -21.161 9.484 1 85.05 10 ASN B O 1
ATOM 1476 N N . ASP B 1 11 ? -5.105 -22.363 10.33 1 88.95 11 ASP B N 1
ATOM 1477 C CA . ASP B 1 11 ? -5.059 -21.529 11.527 1 88.95 11 ASP B CA 1
ATOM 1478 C C . ASP B 1 11 ? -4.33 -20.215 11.252 1 88.95 11 ASP B C 1
ATOM 1480 O O . ASP B 1 11 ? -4.242 -19.353 12.129 1 88.95 11 ASP B O 1
ATOM 1484 N N . GLU B 1 12 ? -3.859 -20.051 9.997 1 92.43 12 GLU B N 1
ATOM 1485 C CA . GLU B 1 12 ? -3.129 -18.842 9.625 1 92.43 12 GLU B CA 1
ATOM 1486 C C . GLU B 1 12 ? -3.953 -17.968 8.684 1 92.43 12 GLU B C 1
ATOM 1488 O O . GLU B 1 12 ? -3.422 -17.046 8.06 1 92.43 12 GLU B O 1
ATOM 1493 N N . LYS B 1 13 ? -5.198 -18.271 8.662 1 89.33 13 LYS B N 1
ATOM 1494 C CA . LYS B 1 13 ? -6.095 -17.574 7.745 1 89.33 13 LYS B CA 1
ATOM 1495 C C . LYS B 1 13 ? -6.126 -16.077 8.037 1 89.33 13 LYS B C 1
ATOM 1497 O O . LYS B 1 13 ? -6.158 -15.26 7.114 1 89.33 13 LYS B O 1
ATOM 1502 N N . GLU B 1 14 ? -6.12 -15.757 9.255 1 90.63 14 GLU B N 1
ATOM 1503 C CA . GLU B 1 14 ? -6.189 -14.35 9.638 1 90.63 14 GLU B CA 1
ATOM 1504 C C . GLU B 1 14 ? -4.93 -13.6 9.212 1 90.63 14 GLU B C 1
ATOM 1506 O O . GLU B 1 14 ? -4.994 -12.421 8.857 1 90.63 14 GLU B O 1
ATOM 1511 N N . ILE B 1 15 ? -3.83 -14.292 9.286 1 94.29 15 ILE B N 1
ATOM 1512 C CA . ILE B 1 15 ? -2.573 -13.7 8.843 1 94.29 15 ILE B CA 1
ATOM 1513 C C . ILE B 1 15 ? -2.647 -13.392 7.349 1 94.29 15 ILE B C 1
ATOM 1515 O O . ILE B 1 15 ? -2.287 -12.294 6.916 1 94.29 15 ILE B O 1
ATOM 1519 N N . LEU B 1 16 ? -3.153 -14.315 6.62 1 93.57 16 LEU B N 1
ATOM 1520 C CA . LEU B 1 16 ? -3.299 -14.118 5.181 1 93.57 16 LEU B CA 1
ATOM 1521 C C . LEU B 1 16 ? -4.265 -12.976 4.884 1 93.57 16 LEU B C 1
ATOM 1523 O O . LEU B 1 16 ? -4.026 -12.175 3.978 1 93.57 16 LEU B O 1
ATOM 1527 N N . GLN B 1 17 ? -5.301 -12.909 5.598 1 91.85 17 GLN B N 1
ATOM 1528 C CA . GLN B 1 17 ? -6.278 -11.842 5.409 1 91.85 17 GLN B CA 1
ATOM 1529 C C . GLN B 1 17 ? -5.641 -10.471 5.609 1 91.85 17 GLN B C 1
ATOM 1531 O O . GLN B 1 17 ? -5.924 -9.533 4.861 1 91.85 17 GLN B O 1
ATOM 1536 N N . ASN B 1 18 ? -4.809 -10.399 6.579 1 93.33 18 ASN B N 1
ATOM 1537 C CA . ASN B 1 18 ? -4.122 -9.137 6.83 1 93.33 18 ASN B CA 1
ATOM 1538 C C . ASN B 1 18 ? -3.204 -8.758 5.672 1 93.33 18 ASN B C 1
ATOM 1540 O O . ASN B 1 18 ? -3.16 -7.596 5.264 1 93.33 18 ASN B O 1
ATOM 1544 N N . LEU B 1 19 ? -2.546 -9.704 5.132 1 95.22 19 LEU B N 1
ATOM 1545 C CA . LEU B 1 19 ? -1.68 -9.443 3.988 1 95.22 19 LEU B CA 1
ATOM 1546 C C . LEU B 1 19 ? -2.502 -9.096 2.752 1 95.22 19 LEU B C 1
ATOM 1548 O O . LEU B 1 19 ? -2.094 -8.257 1.945 1 95.22 19 LEU B O 1
ATOM 1552 N N . LEU B 1 20 ? -3.622 -9.754 2.65 1 93.86 20 LEU B N 1
ATOM 1553 C CA . LEU B 1 20 ? -4.499 -9.486 1.515 1 93.86 20 LEU B CA 1
ATOM 1554 C C . LEU B 1 20 ? -5.001 -8.047 1.544 1 93.86 20 LEU B C 1
ATOM 1556 O O . LEU B 1 20 ? -5.192 -7.43 0.493 1 93.86 20 LEU B O 1
ATOM 1560 N N . GLU B 1 21 ? -5.171 -7.547 2.688 1 93.95 21 GLU B N 1
ATOM 1561 C CA . GLU B 1 21 ? -5.576 -6.151 2.832 1 93.95 21 GLU B CA 1
ATOM 1562 C C . GLU B 1 21 ? -4.541 -5.211 2.22 1 93.95 21 GLU B C 1
ATOM 1564 O O . GLU B 1 21 ? -4.896 -4.259 1.522 1 93.95 21 GLU B O 1
ATOM 1569 N N . LEU B 1 22 ? -3.312 -5.484 2.443 1 95.53 22 LEU B N 1
ATOM 1570 C CA . LEU B 1 22 ? -2.225 -4.681 1.893 1 95.53 22 LEU B CA 1
ATOM 1571 C C . LEU B 1 22 ? -2.168 -4.811 0.374 1 95.53 22 LEU B C 1
ATOM 1573 O O . LEU B 1 22 ? -1.968 -3.819 -0.331 1 95.53 22 LEU B O 1
ATOM 1577 N N . TYR B 1 23 ? -2.429 -5.999 -0.04 1 94.64 23 TYR B N 1
ATOM 1578 C CA . TYR B 1 23 ? -2.463 -6.28 -1.471 1 94.64 23 TYR B CA 1
ATOM 1579 C C . TYR B 1 23 ? -3.592 -5.515 -2.15 1 94.64 23 TYR B C 1
ATOM 1581 O O . TYR B 1 23 ? -3.396 -4.923 -3.214 1 94.64 23 TYR B O 1
ATOM 1589 N N . CYS B 1 24 ? -4.697 -5.522 -1.558 1 94 24 CYS B N 1
ATOM 1590 C CA . CYS B 1 24 ? -5.85 -4.82 -2.112 1 94 24 CYS B CA 1
ATOM 1591 C C . CYS B 1 24 ? -5.587 -3.321 -2.197 1 94 24 CYS B C 1
ATOM 1593 O O . CYS B 1 24 ? -5.959 -2.676 -3.179 1 94 24 CYS B O 1
ATOM 1595 N N . TYR B 1 25 ? -4.95 -2.875 -1.245 1 94.91 25 TYR B N 1
ATOM 1596 C CA . TYR B 1 25 ? -4.607 -1.457 -1.274 1 94.91 25 TYR B CA 1
ATOM 1597 C C . TYR B 1 25 ? -3.695 -1.14 -2.453 1 94.91 25 TYR B C 1
ATOM 1599 O O . TYR B 1 25 ? -3.94 -0.188 -3.197 1 94.91 25 TYR B O 1
ATOM 1607 N N . GLU B 1 26 ? -2.686 -1.886 -2.595 1 93.72 26 GLU B N 1
ATOM 1608 C CA . GLU B 1 26 ? -1.783 -1.66 -3.719 1 93.72 26 GLU B CA 1
ATOM 1609 C C . GLU B 1 26 ? -2.518 -1.784 -5.051 1 93.72 26 GLU B C 1
ATOM 1611 O O . GLU B 1 26 ? -2.295 -0.989 -5.966 1 93.72 26 GLU B O 1
ATOM 1616 N N . TRP B 1 27 ? -3.413 -2.72 -5.096 1 91.71 27 TRP B N 1
ATOM 1617 C CA . TRP B 1 27 ? -4.175 -3.002 -6.308 1 91.71 27 TRP B CA 1
ATOM 1618 C C . TRP B 1 27 ? -5.156 -1.873 -6.608 1 91.71 27 TRP B C 1
ATOM 1620 O O . TRP B 1 27 ? -5.526 -1.656 -7.764 1 91.71 27 TRP B O 1
ATOM 1630 N N . SER B 1 28 ? -5.521 -1.198 -5.64 1 92.41 28 SER B N 1
ATOM 1631 C CA . SER B 1 28 ? -6.52 -0.144 -5.776 1 92.41 28 SER B CA 1
ATOM 1632 C C . SER B 1 28 ? -6.008 0.992 -6.656 1 92.41 28 SER B C 1
ATOM 1634 O O . SER B 1 28 ? -6.795 1.793 -7.166 1 92.41 28 SER B O 1
ATOM 1636 N N . GLN B 1 29 ? -4.701 1.03 -6.864 1 92.2 29 GLN B N 1
ATOM 1637 C CA . GLN B 1 29 ? -4.158 2.021 -7.787 1 92.2 29 GLN B CA 1
ATOM 1638 C C . GLN B 1 29 ? -4.679 1.797 -9.204 1 92.2 29 GLN B C 1
ATOM 1640 O O . GLN B 1 29 ? -4.795 2.744 -9.985 1 92.2 29 GLN B O 1
ATOM 1645 N N . TYR B 1 30 ? -5.12 0.583 -9.43 1 91.74 30 TYR B N 1
ATOM 1646 C CA . TYR B 1 30 ? -5.518 0.214 -10.784 1 91.74 30 TYR B CA 1
ATOM 1647 C C . TYR B 1 30 ? -7.022 -0.018 -10.867 1 91.74 30 TYR B C 1
ATOM 1649 O O . TYR B 1 30 ? -7.677 0.448 -11.801 1 91.74 30 TYR B O 1
ATOM 1657 N N . ASN B 1 31 ? -7.556 -0.668 -9.894 1 88.92 31 ASN B N 1
ATOM 1658 C CA . ASN B 1 31 ? -8.965 -1.035 -9.987 1 88.92 31 ASN B CA 1
ATOM 1659 C C . ASN B 1 31 ? -9.862 0.008 -9.326 1 88.92 31 ASN B C 1
ATOM 1661 O O . ASN B 1 31 ? -11.088 -0.085 -9.4 1 88.92 31 ASN B O 1
ATOM 1665 N N . LYS B 1 32 ? -9.32 0.903 -8.544 1 90.22 32 LYS B N 1
ATOM 1666 C CA . LYS B 1 32 ? -9.989 2.072 -7.98 1 90.22 32 LYS B CA 1
ATOM 1667 C C . LYS B 1 32 ? -11.026 1.661 -6.938 1 90.22 32 LYS B C 1
ATOM 1669 O O . LYS B 1 32 ? -12.056 2.322 -6.786 1 90.22 32 LYS B O 1
ATOM 1674 N N . LEU B 1 33 ? -10.731 0.576 -6.297 1 90.22 33 LEU B N 1
ATOM 1675 C CA . LEU B 1 33 ? -11.643 0.097 -5.264 1 90.22 33 LEU B CA 1
ATOM 1676 C C . LEU B 1 33 ? -11.557 0.97 -4.016 1 90.22 33 LEU B C 1
ATOM 1678 O O . LEU B 1 33 ? -10.47 1.41 -3.635 1 90.22 33 LEU B O 1
ATOM 1682 N N . ASP B 1 34 ? -12.751 1.062 -3.403 1 93.73 34 ASP B N 1
ATOM 1683 C CA . ASP B 1 34 ? -12.839 1.787 -2.139 1 93.73 34 ASP B CA 1
ATOM 1684 C C . ASP B 1 34 ? -12.739 0.833 -0.951 1 93.73 34 ASP B C 1
ATOM 1686 O O . ASP B 1 34 ? -13.109 -0.338 -1.055 1 93.73 34 ASP B O 1
ATOM 1690 N N . VAL B 1 35 ? -12.236 1.358 0.212 1 96.18 35 VAL B N 1
ATOM 1691 C CA . VAL B 1 35 ? -12.427 0.652 1.474 1 96.18 35 VAL B CA 1
ATOM 1692 C C . VAL B 1 35 ? -13.884 0.767 1.916 1 96.18 35 VAL B C 1
ATOM 1694 O O . VAL B 1 35 ? -14.594 1.686 1.502 1 96.18 35 VAL B O 1
ATOM 1697 N N . ASN B 1 36 ? -14.311 -0.154 2.781 1 95.26 36 ASN B N 1
ATOM 1698 C CA . ASN B 1 36 ? -15.655 -0.076 3.344 1 95.26 36 ASN B CA 1
ATOM 1699 C C . ASN B 1 36 ? -15.72 0.915 4.503 1 95.26 36 ASN B C 1
ATOM 1701 O O . ASN B 1 36 ? -14.749 1.624 4.775 1 95.26 36 ASN B O 1
ATOM 1705 N N . GLN B 1 37 ? -16.831 0.985 5.185 1 94.18 37 GLN B N 1
ATOM 1706 C CA . GLN B 1 37 ? -17.071 1.98 6.226 1 94.18 37 GLN B CA 1
ATOM 1707 C C . GLN B 1 37 ? -16.168 1.743 7.433 1 94.18 37 GLN B C 1
ATOM 1709 O O . GLN B 1 37 ? -16.049 2.606 8.305 1 94.18 37 GLN B O 1
ATOM 1714 N N . PHE B 1 38 ? -15.524 0.617 7.444 1 93.84 38 PHE B N 1
ATOM 1715 C CA . PHE B 1 38 ? -14.642 0.288 8.557 1 93.84 38 PHE B CA 1
ATOM 1716 C C . PHE B 1 38 ? -13.182 0.489 8.168 1 93.84 38 PHE B C 1
ATOM 1718 O O . PHE B 1 38 ? -12.277 0.101 8.91 1 93.84 38 PHE B O 1
ATOM 1725 N N . GLY B 1 39 ? -12.948 1.001 6.999 1 95.58 39 GLY B N 1
ATOM 1726 C CA . GLY B 1 39 ? -11.59 1.289 6.564 1 95.58 39 GLY B CA 1
ATOM 1727 C C . GLY B 1 39 ? -10.853 0.063 6.06 1 95.58 39 GLY B C 1
ATOM 1728 O O . GLY B 1 39 ? -9.623 0.001 6.125 1 95.58 39 GLY B O 1
ATOM 1729 N N . SER B 1 40 ? -11.644 -0.915 5.558 1 94.08 40 SER B N 1
ATOM 1730 C CA . SER B 1 40 ? -11.057 -2.169 5.098 1 94.08 40 SER B CA 1
ATOM 1731 C C . SER B 1 40 ? -11.569 -2.542 3.711 1 94.08 40 SER B C 1
ATOM 1733 O O . SER B 1 40 ? -12.649 -2.109 3.304 1 94.08 40 SER B O 1
ATOM 1735 N N . TYR B 1 41 ? -10.75 -3.286 3.057 1 92.19 41 TYR B N 1
ATOM 1736 C CA . TYR B 1 41 ? -11.19 -3.818 1.772 1 92.19 41 TYR B CA 1
ATOM 1737 C C . TYR B 1 41 ? -11.988 -5.103 1.958 1 92.19 41 TYR B C 1
ATOM 1739 O O . TYR B 1 41 ? -11.728 -5.873 2.886 1 92.19 41 TYR B O 1
ATOM 1747 N N . GLU B 1 42 ? -13.026 -5.096 1.195 1 77.91 42 GLU B N 1
ATOM 1748 C CA . GLU B 1 42 ? -13.798 -6.335 1.205 1 77.91 42 GLU B CA 1
ATOM 1749 C C . GLU B 1 42 ? -13.174 -7.381 0.286 1 77.91 42 GLU B C 1
ATOM 1751 O O . GLU B 1 42 ? -13.022 -7.148 -0.915 1 77.91 42 GLU B O 1
ATOM 1756 N N . PHE B 1 43 ? -12.264 -7.888 0.741 1 66.69 43 PHE B N 1
ATOM 1757 C CA . PHE B 1 43 ? -11.715 -8.976 -0.059 1 66.69 43 PHE B CA 1
ATOM 1758 C C . PHE B 1 43 ? -12.388 -10.298 0.289 1 66.69 43 PHE B C 1
ATOM 1760 O O . PHE B 1 43 ? -12.469 -10.669 1.462 1 66.69 43 PHE B O 1
ATOM 1767 N N . ALA B 1 44 ? -13.42 -10.63 -0.548 1 53.22 44 ALA B N 1
ATOM 1768 C CA . ALA B 1 44 ? -13.998 -11.958 -0.358 1 53.22 44 ALA B CA 1
ATOM 1769 C C . ALA B 1 44 ? -12.909 -13.007 -0.156 1 53.22 44 ALA B C 1
ATOM 1771 O O . ALA B 1 44 ? -12.118 -13.272 -1.064 1 53.22 44 ALA B O 1
ATOM 1772 N N . VAL B 1 45 ? -12.161 -12.8 0.997 1 53.17 45 VAL B N 1
ATOM 1773 C CA . VAL B 1 45 ? -11.26 -13.921 1.245 1 53.17 45 VAL B CA 1
ATOM 1774 C C . VAL B 1 45 ? -11.842 -15.196 0.638 1 53.17 45 VAL B C 1
ATOM 1776 O O . VAL B 1 45 ? -12.936 -15.625 1.011 1 53.17 45 VAL B O 1
ATOM 1779 N N . LEU B 1 46 ? -11.601 -15.397 -0.554 1 50.84 46 LEU B N 1
ATOM 1780 C CA . LEU B 1 46 ? -12.03 -16.609 -1.244 1 50.84 46 LEU B CA 1
ATOM 1781 C C . LEU B 1 46 ? -12.044 -17.8 -0.293 1 50.84 46 LEU B C 1
ATOM 1783 O O . LEU B 1 46 ? -11.195 -17.902 0.595 1 50.84 46 LEU B O 1
ATOM 1787 N N . ASP B 1 47 ? -13.196 -18.34 0.071 1 53.61 47 ASP B N 1
ATOM 1788 C CA . ASP B 1 47 ? -13.27 -19.729 0.514 1 53.61 47 ASP B CA 1
ATOM 1789 C C . ASP B 1 47 ? -12.049 -20.519 0.048 1 53.61 47 ASP B C 1
ATOM 1791 O O . ASP B 1 47 ? -12.149 -21.712 -0.244 1 53.61 47 ASP B O 1
ATOM 1795 N N . CYS B 1 48 ? -11.063 -19.782 -0.353 1 54.2 48 CYS B N 1
ATOM 1796 C CA . CYS B 1 48 ? -9.868 -20.408 -0.908 1 54.2 48 CYS B CA 1
ATOM 1797 C C . CYS B 1 48 ? -9.361 -21.518 0.006 1 54.2 48 CYS B C 1
ATOM 1799 O O . CYS B 1 48 ? -8.644 -22.416 -0.44 1 54.2 48 CYS B O 1
ATOM 1801 N N . TRP B 1 49 ? -9.762 -21.382 1.298 1 56.88 49 TRP B N 1
ATOM 1802 C CA . TRP B 1 49 ? -9.261 -22.374 2.244 1 56.88 49 TRP B CA 1
ATOM 1803 C C . TRP B 1 49 ? -10.107 -23.642 2.203 1 56.88 49 TRP B C 1
ATOM 1805 O O . TRP B 1 49 ? -9.613 -24.734 2.493 1 56.88 49 TRP B O 1
ATOM 1815 N N . THR B 1 50 ? -11.298 -23.127 1.907 1 56.89 50 THR B N 1
ATOM 1816 C CA . THR B 1 50 ? -12.167 -24.288 2.068 1 56.89 50 THR B CA 1
ATOM 1817 C C . THR B 1 50 ? -12.388 -24.987 0.73 1 56.89 50 THR B C 1
ATOM 1819 O O . THR B 1 50 ? -12.873 -26.12 0.689 1 56.89 50 THR B O 1
ATOM 1822 N N . GLU B 1 51 ? -11.881 -24.254 -0.238 1 61.61 51 GLU B N 1
ATOM 1823 C CA . GLU B 1 51 ? -12.217 -24.908 -1.499 1 61.61 51 GLU B CA 1
ATOM 1824 C C . GLU B 1 51 ? -11.04 -25.723 -2.028 1 61.61 51 GLU B C 1
ATOM 1826 O O . GLU B 1 51 ? -9.885 -25.315 -1.893 1 61.61 51 GLU B O 1
ATOM 1831 N N . LYS B 1 52 ? -11.298 -26.929 -2.346 1 68.72 52 LYS B N 1
ATOM 1832 C CA . LYS B 1 52 ? -10.339 -27.928 -2.808 1 68.72 52 LYS B CA 1
ATOM 1833 C C . LYS B 1 52 ? -9.502 -27.393 -3.966 1 68.72 52 LYS B C 1
ATOM 1835 O O . LYS B 1 52 ? -8.387 -27.863 -4.202 1 68.72 52 LYS B O 1
ATOM 1840 N N . ASN B 1 53 ? -9.723 -26.174 -4.407 1 83.47 53 ASN B N 1
ATOM 1841 C CA . ASN B 1 53 ? -9.002 -25.774 -5.611 1 83.47 53 ASN B CA 1
ATOM 1842 C C . ASN B 1 53 ? -8.186 -24.505 -5.381 1 83.47 53 ASN B C 1
ATOM 1844 O O . ASN B 1 53 ? -7.794 -23.832 -6.336 1 83.47 53 ASN B O 1
ATOM 1848 N N . HIS B 1 54 ? -7.926 -24.299 -4.104 1 86.35 54 HIS B N 1
ATOM 1849 C CA . HIS B 1 54 ? -7.132 -23.116 -3.793 1 86.35 54 HIS B CA 1
ATOM 1850 C C . HIS B 1 54 ? -5.855 -23.491 -3.049 1 86.35 54 HIS B C 1
ATOM 1852 O O . HIS B 1 54 ? -5.883 -24.318 -2.135 1 86.35 54 HIS B O 1
ATOM 1858 N N . TYR B 1 55 ? -4.8 -22.974 -3.455 1 90.47 55 TYR B N 1
ATOM 1859 C CA . TYR B 1 55 ? -3.479 -23.238 -2.895 1 90.47 55 TYR B CA 1
ATOM 1860 C C . TYR B 1 55 ? -2.819 -21.947 -2.425 1 90.47 55 TYR B C 1
ATOM 1862 O O . TYR B 1 55 ? -2.126 -21.28 -3.197 1 90.47 55 TYR B O 1
ATOM 1870 N N . PRO B 1 56 ? -3.041 -21.609 -1.164 1 93.79 56 PRO B N 1
ATOM 1871 C CA . PRO B 1 56 ? -2.391 -20.407 -0.637 1 93.79 56 PRO B CA 1
ATOM 1872 C C . PRO B 1 56 ? -1.001 -20.688 -0.071 1 93.79 56 PRO B C 1
ATOM 1874 O O . PRO B 1 56 ? -0.808 -21.678 0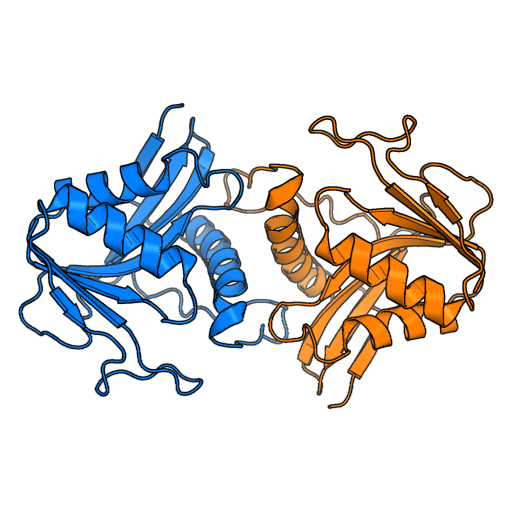.639 1 93.79 56 PRO B O 1
ATOM 1877 N N . PHE B 1 57 ? -0.059 -19.844 -0.388 1 96.09 57 PHE B N 1
ATOM 1878 C CA . PHE B 1 57 ? 1.297 -19.941 0.139 1 96.09 57 PHE B CA 1
ATOM 1879 C C . PHE B 1 57 ? 1.756 -18.603 0.705 1 96.09 57 PHE B C 1
ATOM 1881 O O . PHE B 1 57 ? 1.454 -17.549 0.142 1 96.09 57 PHE B O 1
ATOM 1888 N N . PHE B 1 58 ? 2.5 -18.674 1.777 1 97.73 58 PHE B N 1
ATOM 1889 C CA . PHE B 1 58 ? 3.256 -17.512 2.229 1 97.73 58 PHE B CA 1
ATOM 1890 C C . PHE B 1 58 ? 4.629 -17.469 1.569 1 97.73 58 PHE B C 1
ATOM 1892 O O . PHE B 1 58 ? 5.233 -18.512 1.312 1 97.73 58 PHE B O 1
ATOM 1899 N N . ILE B 1 59 ? 5.107 -16.336 1.294 1 98.53 59 ILE B N 1
ATOM 1900 C CA . ILE B 1 59 ? 6.515 -16.078 1.015 1 98.53 59 ILE B CA 1
ATOM 1901 C C . ILE B 1 59 ? 7.199 -15.54 2.27 1 98.53 59 ILE B C 1
ATOM 1903 O O . ILE B 1 59 ? 6.723 -14.582 2.883 1 98.53 59 ILE B O 1
ATOM 1907 N N . LYS B 1 60 ? 8.291 -16.168 2.634 1 98.46 60 LYS B N 1
ATOM 1908 C CA . LYS B 1 60 ? 9.043 -15.729 3.807 1 98.46 60 LYS B CA 1
ATOM 1909 C C . LYS B 1 60 ? 10.505 -15.469 3.456 1 98.46 60 LYS B C 1
ATOM 1911 O O . LYS B 1 60 ? 11.091 -16.187 2.643 1 98.46 60 LYS B O 1
ATOM 1916 N N . VAL B 1 61 ? 11.038 -14.452 4.041 1 98.09 61 VAL B N 1
ATOM 1917 C CA . VAL B 1 61 ? 12.457 -14.13 3.929 1 98.09 61 VAL B CA 1
ATOM 1918 C C . VAL B 1 61 ? 13.084 -14.07 5.32 1 98.09 61 VAL B C 1
ATOM 1920 O O . VAL B 1 61 ? 12.679 -13.258 6.156 1 98.09 61 VAL B O 1
ATOM 1923 N N . ASP B 1 62 ? 14.009 -14.942 5.579 1 97.53 62 ASP B N 1
ATOM 1924 C CA . ASP B 1 62 ? 14.669 -15.032 6.878 1 97.53 62 ASP B CA 1
ATOM 1925 C C . ASP B 1 62 ? 13.648 -15.197 8.002 1 97.53 62 ASP B C 1
ATOM 1927 O O . ASP B 1 62 ? 13.731 -14.518 9.028 1 97.53 62 ASP B O 1
ATOM 1931 N N . GLY B 1 63 ? 12.622 -15.984 7.695 1 96.78 63 GLY B N 1
ATOM 1932 C CA . GLY B 1 63 ? 11.617 -16.342 8.684 1 96.78 63 GLY B CA 1
ATOM 1933 C C . GLY B 1 63 ? 10.516 -15.307 8.818 1 96.78 63 GLY B C 1
ATOM 1934 O O . GLY B 1 63 ? 9.548 -15.514 9.552 1 96.78 63 GLY B O 1
ATOM 1935 N N . LYS B 1 64 ? 10.637 -14.213 8.086 1 97.13 64 LYS B N 1
ATOM 1936 C CA . LYS B 1 64 ? 9.661 -13.131 8.177 1 97.13 64 LYS B CA 1
ATOM 1937 C C . LYS B 1 64 ? 8.699 -13.157 6.993 1 97.13 64 LYS B C 1
ATOM 1939 O O . LYS B 1 64 ? 9.094 -13.485 5.873 1 97.13 64 LYS B O 1
ATOM 1944 N N . LEU B 1 65 ? 7.447 -12.745 7.257 1 98.28 65 LEU B N 1
ATOM 1945 C CA . LEU B 1 65 ? 6.464 -12.665 6.183 1 98.28 65 LEU B CA 1
ATOM 1946 C C . LEU B 1 65 ? 6.866 -11.611 5.156 1 98.28 65 LEU B C 1
ATOM 1948 O O . LEU B 1 65 ? 7.136 -10.462 5.512 1 98.28 65 LEU B O 1
ATOM 1952 N N . ALA B 1 66 ? 6.897 -12.025 3.891 1 98.05 66 ALA B N 1
ATOM 1953 C CA . ALA B 1 66 ? 7.345 -11.133 2.825 1 98.05 66 ALA B CA 1
ATOM 1954 C C . ALA B 1 66 ? 6.298 -11.031 1.719 1 98.05 66 ALA B C 1
ATOM 1956 O O . ALA B 1 66 ? 6.44 -10.228 0.793 1 98.05 66 ALA B O 1
ATOM 1957 N N . GLY B 1 67 ? 5.248 -11.812 1.798 1 98.05 67 GLY B N 1
ATOM 1958 C CA . GLY B 1 67 ? 4.201 -11.817 0.789 1 98.05 67 GLY B CA 1
ATOM 1959 C C . GLY B 1 67 ? 3.424 -13.119 0.742 1 98.05 67 GLY B C 1
ATOM 1960 O O . GLY B 1 67 ? 3.448 -13.897 1.697 1 98.05 67 GLY B O 1
ATOM 1961 N N . PHE B 1 68 ? 2.649 -13.274 -0.412 1 97.13 68 PHE B N 1
ATOM 1962 C CA . PHE B 1 68 ? 1.887 -14.507 -0.566 1 97.13 68 PHE B CA 1
ATOM 1963 C C . PHE B 1 68 ? 1.612 -14.793 -2.038 1 97.13 68 PHE B C 1
ATOM 1965 O O . PHE B 1 68 ? 1.815 -13.928 -2.892 1 97.13 68 PHE B O 1
ATOM 1972 N N . VAL B 1 69 ? 1.218 -15.989 -2.249 1 96.4 69 VAL B N 1
ATOM 1973 C CA . VAL B 1 69 ? 0.774 -16.462 -3.556 1 96.4 69 VAL B CA 1
ATOM 1974 C C . VAL B 1 69 ? -0.542 -17.222 -3.411 1 96.4 69 VAL B C 1
ATOM 1976 O O . VAL B 1 69 ? -0.688 -18.058 -2.516 1 96.4 69 VAL B O 1
ATOM 1979 N N . LEU B 1 70 ? -1.438 -16.913 -4.253 1 93.85 70 LEU B N 1
ATOM 1980 C CA . LEU B 1 70 ? -2.682 -17.671 -4.338 1 93.85 70 LEU B CA 1
ATOM 1981 C C . LEU B 1 70 ? -2.837 -18.309 -5.714 1 93.85 70 LEU B C 1
ATOM 1983 O O . LEU B 1 70 ? -2.805 -17.614 -6.732 1 93.85 70 LEU B O 1
ATOM 1987 N N . ILE B 1 71 ? -2.947 -19.558 -5.683 1 94.22 71 ILE B N 1
ATOM 1988 C CA . ILE B 1 71 ? -3.151 -20.337 -6.9 1 94.22 71 ILE B CA 1
ATOM 1989 C C . ILE B 1 71 ? -4.518 -21.015 -6.855 1 94.22 71 ILE B C 1
ATOM 1991 O O . ILE B 1 71 ? -4.949 -21.489 -5.801 1 94.22 71 ILE B O 1
ATOM 1995 N N . ASP B 1 72 ? -5.122 -20.958 -7.975 1 91.24 72 ASP B N 1
ATOM 1996 C CA . ASP B 1 72 ? -6.391 -21.677 -8.035 1 91.24 72 ASP B CA 1
ATOM 1997 C C . ASP B 1 72 ? -6.59 -22.328 -9.401 1 91.24 72 ASP B C 1
ATOM 1999 O O . ASP B 1 72 ? -5.654 -22.404 -10.2 1 91.24 72 ASP B O 1
ATOM 2003 N N . LYS B 1 73 ? -7.738 -22.902 -9.564 1 89.73 73 LYS B N 1
ATOM 2004 C CA . LYS B 1 73 ? -8.094 -23.529 -10.834 1 89.73 73 LYS B CA 1
ATOM 2005 C C . LYS B 1 73 ? -9.277 -22.818 -11.485 1 89.73 73 LYS B C 1
ATOM 2007 O O . LYS B 1 73 ? -10.144 -23.462 -12.079 1 89.73 73 LYS B O 1
ATOM 2012 N N . ASP B 1 74 ? -9.293 -21.497 -11.196 1 85.96 74 ASP B N 1
ATOM 2013 C CA . ASP B 1 74 ? -10.322 -20.672 -11.822 1 85.96 74 ASP B CA 1
ATOM 2014 C C . ASP B 1 74 ? -9.769 -19.936 -13.04 1 85.96 74 ASP B C 1
ATOM 2016 O O . ASP B 1 74 ? -9.221 -18.839 -12.913 1 85.96 74 ASP B O 1
ATOM 2020 N N . PHE B 1 75 ? -9.985 -20.489 -14.174 1 88.26 75 PHE B N 1
ATOM 2021 C CA . PHE B 1 75 ? -9.444 -19.968 -15.424 1 88.26 75 PHE B CA 1
ATOM 2022 C C . PHE B 1 75 ? -10.418 -18.99 -16.07 1 88.26 75 PHE B C 1
ATOM 2024 O O . PHE B 1 75 ? -11.631 -19.208 -16.047 1 88.26 75 PHE B O 1
ATOM 2031 N N . ALA B 1 76 ? -9.817 -17.999 -16.666 1 87.49 76 ALA B N 1
ATOM 2032 C CA . ALA B 1 76 ? -10.671 -16.954 -17.224 1 87.49 76 ALA B CA 1
ATOM 2033 C C . ALA B 1 76 ? -10.848 -17.136 -18.729 1 87.49 76 ALA B C 1
ATOM 2035 O O . ALA B 1 76 ? -11.905 -16.817 -19.279 1 87.49 76 ALA B O 1
ATOM 2036 N N . VAL B 1 77 ? -9.857 -17.637 -19.344 1 90.46 77 VAL B N 1
ATOM 2037 C CA . VAL B 1 77 ? -9.879 -17.632 -20.803 1 90.46 77 VAL B CA 1
ATOM 2038 C C . VAL B 1 77 ? -9.774 -19.063 -21.326 1 90.46 77 VAL B C 1
ATOM 2040 O O . VAL B 1 77 ? -10.694 -19.561 -21.979 1 90.46 77 VAL B O 1
ATOM 2043 N N . ARG B 1 78 ? -8.705 -19.794 -20.955 1 88.57 78 ARG B N 1
ATOM 2044 C CA . ARG B 1 78 ? -8.476 -21.143 -21.461 1 88.57 78 ARG B CA 1
ATOM 2045 C C . ARG B 1 78 ? -8.909 -22.191 -20.441 1 88.57 78 ARG B C 1
ATOM 2047 O O . ARG B 1 78 ? -8.429 -22.196 -19.305 1 88.57 78 ARG B O 1
ATOM 2054 N N . LYS B 1 79 ? -9.648 -23.099 -20.827 1 86.43 79 LYS B N 1
ATOM 2055 C CA . LYS B 1 79 ? -10.203 -24.109 -19.931 1 86.43 79 LYS B CA 1
ATOM 2056 C C . LYS B 1 79 ? -9.267 -25.307 -19.806 1 86.43 79 LYS B C 1
ATOM 2058 O O . LYS B 1 79 ? -9.465 -26.17 -18.948 1 86.43 79 LYS B O 1
ATOM 2063 N N . ASP B 1 80 ? -8.218 -25.304 -20.579 1 91.96 80 ASP B N 1
ATOM 2064 C CA . ASP B 1 80 ? -7.327 -26.46 -20.551 1 91.96 80 ASP B CA 1
ATOM 2065 C C . ASP B 1 80 ? -6.099 -26.186 -19.685 1 91.96 80 ASP B C 1
ATOM 2067 O O . ASP B 1 80 ? -5.129 -26.946 -19.716 1 91.96 80 ASP B O 1
ATOM 2071 N N . CYS B 1 81 ? -6.174 -25.218 -18.974 1 94.48 81 CYS B N 1
ATOM 2072 C CA . CYS B 1 81 ? -5.085 -24.927 -18.048 1 94.48 81 CYS B CA 1
ATOM 2073 C C . CYS B 1 81 ? -5.219 -25.75 -16.772 1 94.48 81 CYS B C 1
ATOM 2075 O O . CYS B 1 81 ? -6.301 -26.255 -16.465 1 94.48 81 CYS B O 1
ATOM 2077 N N . ASP B 1 82 ? -4.173 -25.91 -16.123 1 96.18 82 ASP B N 1
ATOM 2078 C CA . ASP B 1 82 ? -4.142 -26.683 -14.885 1 96.18 82 ASP B CA 1
ATOM 2079 C C . ASP B 1 82 ? -4.139 -25.765 -13.664 1 96.18 82 ASP B C 1
ATOM 2081 O O . ASP B 1 82 ? -4.692 -26.111 -12.619 1 96.18 82 ASP B O 1
ATOM 2085 N N . PHE B 1 83 ? -3.474 -24.615 -13.853 1 95.78 83 PHE B N 1
A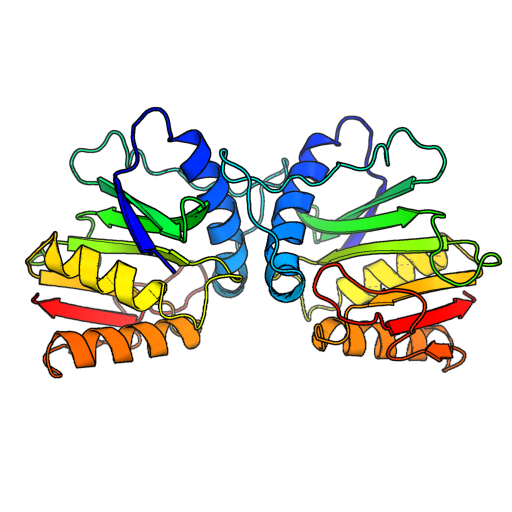TOM 2086 C CA . PHE B 1 83 ? -3.314 -23.703 -12.726 1 95.78 83 PHE B CA 1
ATOM 2087 C C . PHE B 1 83 ? -3.458 -22.255 -13.176 1 95.78 83 PHE B C 1
ATOM 2089 O O . PHE B 1 83 ? -3.044 -21.899 -14.282 1 95.78 83 PHE B O 1
ATOM 2096 N N . ALA B 1 84 ? -3.992 -21.447 -12.336 1 95.04 84 ALA B N 1
ATOM 2097 C CA . ALA B 1 84 ? -4.066 -20 -12.516 1 95.04 84 ALA B CA 1
ATOM 2098 C C . ALA B 1 84 ? -3.44 -19.267 -11.333 1 95.04 84 ALA B C 1
ATOM 2100 O O . ALA B 1 84 ? -3.705 -19.603 -10.177 1 95.04 84 ALA B O 1
ATOM 2101 N N . MET B 1 85 ? -2.536 -18.374 -11.655 1 94.45 85 MET B N 1
ATOM 2102 C CA . MET B 1 85 ? -2.062 -17.462 -10.618 1 94.45 85 MET B CA 1
ATOM 2103 C C . MET B 1 85 ? -3.131 -16.432 -10.269 1 94.45 85 MET B C 1
ATOM 2105 O O . MET B 1 85 ? -3.344 -15.474 -11.014 1 94.45 85 MET B O 1
ATOM 2109 N N . SER B 1 86 ? -3.782 -16.58 -9.185 1 90.39 86 SER B N 1
ATOM 2110 C CA . SER B 1 86 ? -4.852 -15.665 -8.799 1 90.39 86 SER B CA 1
ATOM 2111 C C . SER B 1 86 ? -4.29 -14.372 -8.218 1 90.39 86 SER B C 1
ATOM 2113 O O . SER B 1 86 ? -4.737 -13.279 -8.572 1 90.39 86 SER B O 1
ATOM 2115 N N . GLU B 1 87 ? -3.372 -14.523 -7.274 1 93.33 87 GLU B N 1
ATOM 2116 C CA . GLU B 1 87 ? -2.704 -13.384 -6.651 1 93.33 87 GLU B CA 1
ATOM 2117 C C . GLU B 1 87 ? -1.224 -13.673 -6.416 1 93.33 87 GLU B C 1
ATOM 2119 O O . GLU B 1 87 ? -0.853 -14.795 -6.065 1 93.33 87 GLU B O 1
ATOM 2124 N N . PHE B 1 88 ? -0.42 -12.742 -6.624 1 96.81 88 PHE B N 1
ATOM 2125 C CA . PHE B 1 88 ? 1.012 -12.771 -6.352 1 96.81 88 PHE B CA 1
ATOM 2126 C C . PHE B 1 88 ? 1.473 -11.456 -5.736 1 96.81 88 PHE B C 1
ATOM 2128 O O . PHE B 1 88 ? 1.412 -10.407 -6.38 1 96.81 88 PHE B O 1
ATOM 2135 N N . PHE B 1 89 ? 1.919 -11.569 -4.523 1 97.59 89 PHE B N 1
ATOM 2136 C CA . PHE B 1 89 ? 2.179 -10.347 -3.771 1 97.59 89 PHE B CA 1
ATOM 2137 C C . PHE B 1 89 ? 3.511 -10.437 -3.036 1 97.59 89 PHE B C 1
ATOM 2139 O O . PHE B 1 89 ? 3.716 -11.337 -2.219 1 97.59 89 PHE B O 1
ATOM 2146 N N . VAL B 1 90 ? 4.448 -9.544 -3.379 1 98.08 90 VAL B N 1
ATOM 2147 C CA . VAL B 1 90 ? 5.692 -9.336 -2.645 1 98.08 90 VAL B CA 1
ATOM 2148 C C . VAL B 1 90 ? 5.715 -7.929 -2.053 1 98.08 90 VAL B C 1
ATOM 2150 O O . VAL B 1 90 ? 5.552 -6.942 -2.775 1 98.08 90 VAL B O 1
ATOM 2153 N N . MET B 1 91 ? 5.931 -7.852 -0.783 1 97.29 91 MET B N 1
ATOM 2154 C CA . MET B 1 91 ? 5.907 -6.563 -0.098 1 97.29 91 MET B CA 1
ATOM 2155 C C . MET B 1 91 ? 7.095 -5.703 -0.514 1 97.29 91 MET B C 1
ATOM 2157 O O . MET B 1 91 ? 8.147 -6.227 -0.886 1 97.29 91 MET B O 1
ATOM 2161 N N . HIS B 1 92 ? 7.002 -4.449 -0.361 1 95.42 92 HIS B N 1
ATOM 2162 C CA . HIS B 1 92 ? 7.93 -3.452 -0.882 1 95.42 92 HIS B CA 1
ATOM 2163 C C . HIS B 1 92 ? 9.355 -3.728 -0.414 1 95.42 92 HIS B C 1
ATOM 2165 O O . HIS B 1 92 ? 10.287 -3.738 -1.222 1 95.42 92 HIS B O 1
ATOM 2171 N N . LYS B 1 93 ? 9.473 -3.993 0.812 1 91.82 93 LYS B N 1
ATOM 2172 C CA . LYS B 1 93 ? 10.788 -4.164 1.423 1 91.82 93 LYS B CA 1
ATOM 2173 C C . LYS B 1 93 ? 11.573 -5.279 0.738 1 91.82 93 LYS B C 1
ATOM 2175 O O . LYS B 1 93 ? 12.805 -5.253 0.711 1 91.82 93 LYS B O 1
ATOM 2180 N N . TYR B 1 94 ? 10.853 -6.159 0.104 1 96.03 94 TYR B N 1
ATOM 2181 C CA . TYR B 1 94 ? 11.513 -7.375 -0.357 1 96.03 94 TYR B CA 1
ATOM 2182 C C . TYR B 1 94 ? 11.612 -7.399 -1.878 1 96.03 94 TYR B C 1
ATOM 2184 O O . TYR B 1 94 ? 12.029 -8.401 -2.464 1 96.03 94 TYR B O 1
ATOM 2192 N N . ARG B 1 95 ? 11.253 -6.285 -2.433 1 94.89 95 ARG B N 1
ATOM 2193 C CA . ARG B 1 95 ? 11.295 -6.222 -3.891 1 94.89 95 ARG B CA 1
ATOM 2194 C C . ARG B 1 95 ? 12.703 -5.905 -4.385 1 94.89 95 ARG B C 1
ATOM 2196 O O . ARG B 1 95 ? 13.547 -5.441 -3.615 1 94.89 95 ARG B O 1
ATOM 2203 N N . THR B 1 96 ? 13.037 -6.286 -5.538 1 91.56 96 THR B N 1
ATOM 2204 C CA . THR B 1 96 ? 14.285 -6.072 -6.262 1 91.56 96 THR B CA 1
ATOM 2205 C C . THR B 1 96 ? 15.422 -6.868 -5.626 1 91.56 96 T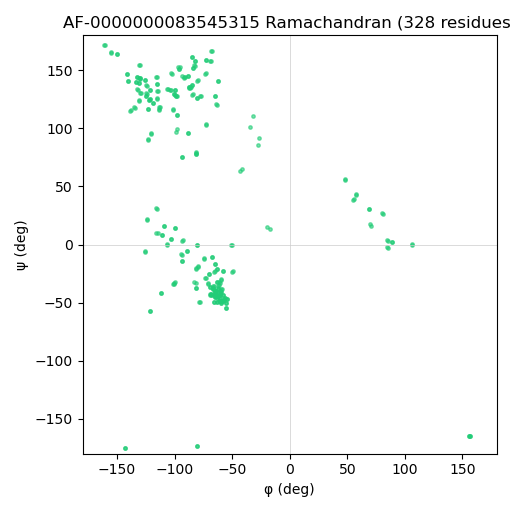HR B C 1
ATOM 2207 O O . THR B 1 96 ? 16.595 -6.537 -5.809 1 91.56 96 THR B O 1
ATOM 2210 N N . ALA B 1 97 ? 15.056 -7.844 -4.817 1 92.45 97 ALA B N 1
ATOM 2211 C CA . ALA B 1 97 ? 16.075 -8.672 -4.177 1 92.45 97 ALA B CA 1
ATOM 2212 C C . ALA B 1 97 ? 15.974 -10.122 -4.642 1 92.45 97 ALA B C 1
ATOM 2214 O O . ALA B 1 97 ? 16.554 -11.02 -4.026 1 92.45 97 ALA B O 1
ATOM 2215 N N . GLY B 1 98 ? 15.159 -10.331 -5.657 1 95.98 98 GLY B N 1
ATOM 2216 C CA . GLY B 1 98 ? 15.043 -11.667 -6.219 1 95.98 98 GLY B CA 1
ATOM 2217 C C . GLY B 1 98 ? 13.98 -12.51 -5.539 1 95.98 98 GLY B C 1
ATOM 2218 O O . GLY B 1 98 ? 13.786 -13.675 -5.891 1 95.98 98 GLY B O 1
ATOM 2219 N N . VAL B 1 99 ? 13.271 -11.985 -4.596 1 98.24 99 VAL B N 1
ATOM 2220 C CA . VAL B 1 99 ? 12.281 -12.71 -3.806 1 98.24 99 VAL B CA 1
ATOM 2221 C C . VAL B 1 99 ? 11.132 -13.16 -4.705 1 98.24 99 VAL B C 1
ATOM 2223 O O . VAL B 1 99 ? 10.716 -14.32 -4.659 1 98.24 99 VAL B O 1
ATOM 2226 N N . GLY B 1 100 ? 10.644 -12.293 -5.547 1 98.37 100 GLY B N 1
ATOM 2227 C CA . GLY B 1 100 ? 9.559 -12.632 -6.454 1 98.37 100 GLY B CA 1
ATOM 2228 C C . GLY B 1 100 ? 9.919 -13.737 -7.428 1 98.37 100 GLY B C 1
ATOM 2229 O O . GLY B 1 100 ? 9.14 -14.672 -7.63 1 98.37 100 GLY B O 1
ATOM 2230 N N . LYS B 1 101 ? 11.037 -13.597 -7.959 1 98.12 101 LYS B N 1
ATOM 2231 C CA . LYS B 1 101 ? 11.506 -14.611 -8.9 1 98.12 101 LYS B CA 1
ATOM 2232 C C . LYS B 1 101 ? 11.597 -15.98 -8.232 1 98.12 101 LYS B C 1
ATOM 2234 O O . LYS B 1 101 ? 11.088 -16.97 -8.761 1 98.12 101 LYS B O 1
ATOM 2239 N N . TYR B 1 102 ? 12.233 -16.024 -7.119 1 98.46 102 TYR B N 1
ATOM 2240 C CA . TYR B 1 102 ? 12.384 -17.281 -6.393 1 98.46 102 TYR B CA 1
ATOM 2241 C C . TYR B 1 102 ? 11.025 -17.896 -6.081 1 98.46 102 TYR B C 1
ATOM 2243 O O . TYR B 1 102 ? 10.817 -19.094 -6.286 1 98.46 102 TYR B O 1
ATOM 2251 N N . ALA B 1 103 ? 10.131 -17.102 -5.579 1 98.59 103 ALA B N 1
ATOM 2252 C CA . ALA B 1 103 ? 8.806 -17.595 -5.214 1 98.59 103 ALA B CA 1
ATOM 2253 C C . ALA B 1 103 ? 8.075 -18.155 -6.43 1 98.59 103 ALA B C 1
ATOM 2255 O O . ALA B 1 103 ? 7.51 -19.25 -6.374 1 98.59 103 ALA B O 1
ATOM 2256 N N . ALA B 1 104 ? 8.063 -17.386 -7.524 1 98.43 104 ALA B N 1
ATOM 2257 C CA . ALA B 1 104 ? 7.382 -17.804 -8.747 1 98.43 104 ALA B CA 1
ATOM 2258 C C . ALA B 1 104 ? 7.94 -19.129 -9.259 1 98.43 104 ALA B C 1
ATOM 2260 O O . ALA B 1 104 ? 7.184 -20.066 -9.529 1 98.43 104 ALA B O 1
ATOM 2261 N N . GLU B 1 105 ? 9.237 -19.207 -9.335 1 98.32 105 GLU B N 1
ATOM 2262 C CA . GLU B 1 105 ? 9.876 -20.414 -9.851 1 98.32 105 GLU B CA 1
ATOM 2263 C C . GLU B 1 105 ? 9.625 -21.607 -8.933 1 98.32 105 GLU B C 1
ATOM 2265 O O . GLU B 1 105 ? 9.425 -22.729 -9.404 1 98.32 105 GLU B O 1
ATOM 2270 N N . THR B 1 106 ? 9.681 -21.365 -7.649 1 98.43 106 THR B N 1
ATOM 2271 C CA . THR B 1 106 ? 9.386 -22.419 -6.685 1 98.43 106 THR B CA 1
ATOM 2272 C C . THR B 1 106 ? 7.98 -22.972 -6.901 1 98.43 106 THR B C 1
ATOM 2274 O O . THR B 1 106 ? 7.781 -24.189 -6.91 1 98.43 106 THR B O 1
ATOM 2277 N N . ILE B 1 107 ? 7.029 -22.084 -7.12 1 97.98 107 ILE B N 1
ATOM 2278 C CA . ILE B 1 107 ? 5.645 -22.485 -7.347 1 97.98 107 ILE B CA 1
ATOM 2279 C C . ILE B 1 107 ? 5.546 -23.284 -8.645 1 97.98 107 ILE B C 1
ATOM 2281 O O . ILE B 1 107 ? 4.911 -24.341 -8.684 1 97.98 107 ILE B O 1
ATOM 2285 N N . PHE B 1 108 ? 6.207 -22.787 -9.672 1 97.94 108 PHE B N 1
ATOM 2286 C CA . PHE B 1 108 ? 6.196 -23.477 -10.956 1 97.94 108 PHE B CA 1
ATOM 2287 C C . PHE B 1 108 ? 6.815 -24.864 -10.831 1 97.94 108 PHE B C 1
ATOM 2289 O O . PHE B 1 108 ? 6.356 -25.814 -11.468 1 97.94 108 PHE B O 1
ATOM 2296 N N . ASP B 1 109 ? 7.801 -24.976 -10.002 1 98.03 109 ASP B N 1
ATOM 2297 C CA . ASP B 1 109 ? 8.475 -26.253 -9.792 1 98.03 109 ASP B CA 1
ATOM 2298 C C . ASP B 1 109 ? 7.607 -27.205 -8.971 1 98.03 109 ASP B C 1
ATOM 2300 O O . ASP B 1 109 ? 7.704 -28.425 -9.118 1 98.03 109 ASP B O 1
ATOM 2304 N N . MET B 1 110 ? 6.809 -26.678 -8.155 1 96.61 110 MET B N 1
ATOM 2305 C CA . MET B 1 110 ? 5.95 -27.465 -7.275 1 96.61 110 MET B CA 1
ATOM 2306 C C . MET B 1 110 ? 4.705 -27.942 -8.015 1 96.61 110 MET B C 1
ATOM 2308 O O . MET B 1 110 ? 4.215 -29.045 -7.767 1 96.61 110 MET B O 1
ATOM 2312 N N . LEU B 1 111 ? 4.229 -27.061 -8.869 1 95.61 111 LEU B N 1
ATOM 2313 C CA . LEU B 1 111 ? 2.99 -27.324 -9.593 1 95.61 111 LEU B CA 1
ATOM 2314 C C . LEU B 1 111 ? 3.229 -27.318 -11.1 1 95.61 111 LEU B C 1
ATOM 2316 O O . LEU B 1 111 ? 3.116 -26.274 -11.746 1 95.61 111 LEU B O 1
ATOM 2320 N N . HIS B 1 112 ? 3.426 -28.486 -11.643 1 96.89 112 HIS B N 1
ATOM 2321 C CA . HIS B 1 112 ? 3.704 -28.597 -13.071 1 96.89 112 HIS B CA 1
ATOM 2322 C C . HIS B 1 112 ? 2.413 -28.662 -13.88 1 96.89 112 HIS B C 1
ATOM 2324 O O . HIS B 1 112 ? 1.447 -29.306 -13.465 1 96.89 112 HIS B O 1
ATOM 2330 N N . GLY B 1 113 ? 2.429 -27.897 -14.952 1 97.15 113 GLY B N 1
ATOM 2331 C CA . GLY B 1 113 ? 1.27 -27.932 -15.83 1 97.15 113 GLY B CA 1
ATOM 2332 C C . GLY B 1 113 ? 1.125 -26.682 -16.676 1 97.15 113 GLY B C 1
ATOM 2333 O O . GLY B 1 113 ? 2.097 -25.954 -16.891 1 97.15 113 GLY B O 1
ATOM 2334 N N . LYS B 1 114 ? -0.094 -26.545 -17.243 1 97.97 114 LYS B N 1
ATOM 2335 C CA . LYS B 1 114 ? -0.447 -25.374 -18.041 1 97.97 114 LYS B CA 1
ATOM 2336 C C . LYS B 1 114 ? -0.925 -24.228 -17.153 1 97.97 114 LYS B C 1
ATOM 2338 O O . LYS B 1 114 ? -1.82 -24.409 -16.325 1 97.97 114 LYS B O 1
ATOM 2343 N N . TRP B 1 115 ? -0.288 -23.11 -17.42 1 97.76 115 TRP B N 1
ATOM 2344 C CA . TRP B 1 115 ? -0.531 -21.985 -16.523 1 97.76 115 TRP B CA 1
ATOM 2345 C C . TRP B 1 115 ? -1.216 -20.839 -17.259 1 97.76 115 TRP B C 1
ATOM 2347 O O . TRP B 1 115 ? -0.931 -20.589 -18.433 1 97.76 115 TRP B O 1
ATOM 2357 N N . GLU B 1 116 ? -2.064 -20.214 -16.512 1 97.69 116 GLU B N 1
ATOM 2358 C CA . GLU B 1 116 ? -2.631 -18.925 -16.896 1 97.69 116 GLU B CA 1
ATOM 2359 C C . GLU B 1 116 ? -2.318 -17.853 -15.856 1 97.69 116 GLU B C 1
ATOM 2361 O O . GLU B 1 116 ? -2.549 -18.053 -14.662 1 97.69 116 GLU B O 1
ATOM 2366 N N . ILE B 1 117 ? -1.725 -16.753 -16.272 1 97.39 117 ILE B N 1
ATOM 2367 C CA . ILE B 1 117 ? -1.5 -15.604 -15.402 1 97.39 117 ILE B CA 1
ATOM 2368 C C . ILE B 1 117 ? -2.161 -14.365 -16.002 1 97.39 117 ILE B C 1
ATOM 2370 O O . ILE B 1 117 ? -1.908 -14.017 -17.157 1 97.39 117 ILE B O 1
ATOM 2374 N N . MET B 1 118 ? -2.997 -13.781 -15.201 1 95.62 118 MET B N 1
ATOM 2375 C CA . MET B 1 118 ? -3.695 -12.567 -15.616 1 95.62 118 MET B CA 1
ATOM 2376 C C . MET B 1 118 ? -3.021 -11.327 -15.038 1 95.62 118 MET B C 1
ATOM 2378 O O . MET B 1 118 ? -2.718 -11.279 -13.845 1 95.62 118 MET B O 1
ATOM 2382 N N . CYS B 1 119 ? -2.771 -10.278 -15.869 1 95.75 119 CYS B N 1
ATOM 2383 C CA . CYS B 1 119 ? -2.13 -9.041 -15.437 1 95.75 119 CYS B CA 1
ATOM 2384 C C . CYS B 1 119 ? -2.933 -7.826 -15.885 1 95.75 119 CYS B C 1
ATOM 2386 O O . CYS B 1 119 ? -3.506 -7.822 -16.976 1 95.75 119 CYS B O 1
ATOM 2388 N N . HIS B 1 120 ? -2.977 -6.875 -15.085 1 95.53 120 HIS B N 1
ATOM 2389 C CA . HIS B 1 120 ? -3.518 -5.581 -15.483 1 95.53 120 HIS B CA 1
ATOM 2390 C C . HIS B 1 120 ? -2.518 -4.803 -16.332 1 95.53 120 HIS B C 1
ATOM 2392 O O . HIS B 1 120 ? -1.379 -4.586 -15.913 1 95.53 120 HIS B O 1
ATOM 2398 N N . PRO B 1 121 ? -2.869 -4.322 -17.47 1 95.23 121 PRO B N 1
ATOM 2399 C CA . PRO B 1 121 ? -1.909 -3.706 -18.388 1 95.23 121 PRO B CA 1
ATOM 2400 C C . PRO B 1 121 ? -1.302 -2.42 -17.831 1 95.23 121 PRO B C 1
ATOM 2402 O O . PRO B 1 121 ? -0.217 -2.011 -18.254 1 95.23 121 PRO B O 1
ATOM 2405 N N . LYS B 1 122 ? -1.959 -1.787 -16.942 1 94.16 122 LYS B N 1
ATOM 2406 C CA . LYS B 1 122 ? -1.432 -0.564 -16.344 1 94.16 122 LYS B CA 1
ATOM 2407 C C . LYS B 1 122 ? -0.402 -0.88 -15.263 1 94.16 122 LYS B C 1
ATOM 2409 O O . LYS B 1 122 ? 0.327 0.007 -14.815 1 94.16 122 LYS B O 1
ATOM 2414 N N . ASN B 1 123 ? -0.421 -2.086 -14.772 1 95.21 123 ASN B N 1
ATOM 2415 C CA . ASN B 1 123 ? 0.636 -2.529 -13.87 1 95.21 123 ASN B CA 1
ATOM 2416 C C . ASN B 1 123 ? 1.881 -2.965 -14.636 1 95.21 123 ASN B C 1
ATOM 2418 O O . ASN B 1 123 ? 2.209 -4.153 -14.672 1 95.21 123 ASN B O 1
ATOM 2422 N N . ILE B 1 124 ? 2.62 -2.006 -15.045 1 95.61 124 ILE B N 1
ATOM 2423 C CA . ILE B 1 124 ? 3.731 -2.223 -15.965 1 95.61 124 ILE B CA 1
ATOM 2424 C C . ILE B 1 124 ? 4.819 -3.045 -15.277 1 95.61 124 ILE B C 1
ATOM 2426 O O . ILE B 1 124 ? 5.452 -3.897 -15.905 1 95.61 124 ILE B O 1
ATOM 2430 N N . ILE B 1 125 ? 4.994 -2.78 -14.037 1 94.78 125 ILE B N 1
ATOM 2431 C CA . ILE B 1 125 ? 6.015 -3.491 -13.275 1 94.78 125 ILE B CA 1
ATOM 2432 C C . ILE B 1 125 ? 5.696 -4.984 -13.252 1 94.78 125 ILE B C 1
ATOM 2434 O O . ILE B 1 125 ? 6.583 -5.818 -13.447 1 94.78 125 ILE B O 1
ATOM 2438 N N . SER B 1 126 ? 4.435 -5.309 -13.037 1 95.95 126 SER B N 1
ATOM 2439 C CA . SER B 1 126 ? 4.004 -6.703 -13.032 1 95.95 126 SER B CA 1
ATOM 2440 C C . SER B 1 126 ? 4.18 -7.34 -14.406 1 95.95 126 SER B C 1
ATOM 2442 O O . SER B 1 126 ? 4.652 -8.474 -14.514 1 95.95 126 SER B O 1
ATOM 2444 N N . ILE B 1 127 ? 3.808 -6.631 -15.458 1 96.6 127 ILE B N 1
ATOM 2445 C CA . ILE B 1 127 ? 3.937 -7.136 -16.821 1 96.6 127 ILE B CA 1
ATOM 2446 C C . ILE B 1 127 ? 5.401 -7.453 -17.117 1 96.6 127 ILE B C 1
ATOM 2448 O O . ILE B 1 127 ? 5.719 -8.529 -17.629 1 96.6 127 ILE B O 1
ATOM 2452 N N . TYR B 1 128 ? 6.224 -6.524 -16.801 1 97.35 128 TYR B N 1
ATOM 2453 C CA . TYR B 1 128 ? 7.652 -6.724 -17.018 1 97.35 128 TYR B CA 1
ATOM 2454 C C . TYR B 1 128 ? 8.164 -7.914 -16.216 1 97.35 128 TYR B C 1
ATOM 2456 O O . TYR B 1 128 ? 8.918 -8.742 -16.733 1 97.35 128 TYR B O 1
ATOM 2464 N N . PHE B 1 129 ? 7.779 -7.973 -15.004 1 97.97 129 PHE B N 1
ATOM 2465 C CA . PHE B 1 129 ? 8.182 -9.052 -14.11 1 97.97 129 PHE B CA 1
ATOM 2466 C C . PHE B 1 129 ? 7.816 -10.409 -14.7 1 97.97 129 PHE B C 1
ATOM 2468 O O . PHE B 1 129 ? 8.674 -11.283 -14.84 1 97.97 129 PHE B O 1
ATOM 2475 N N . TRP B 1 130 ? 6.577 -10.598 -15.041 1 98.01 130 TRP B N 1
ATOM 2476 C CA . TRP B 1 130 ? 6.111 -11.897 -15.517 1 98.01 130 TRP B CA 1
ATOM 2477 C C . TRP B 1 130 ? 6.714 -12.226 -16.878 1 98.01 130 TRP B C 1
ATOM 2479 O O . TRP B 1 130 ? 7.094 -13.371 -17.135 1 98.01 130 TRP B O 1
ATOM 2489 N N . ASN B 1 131 ? 6.731 -11.194 -17.711 1 98.25 131 ASN B N 1
ATOM 2490 C CA . ASN B 1 131 ? 7.363 -11.423 -19.006 1 98.25 131 ASN B CA 1
ATOM 2491 C C . ASN B 1 131 ? 8.782 -11.96 -18.85 1 98.25 131 ASN B C 1
ATOM 2493 O O . ASN B 1 131 ? 9.157 -12.935 -19.504 1 98.25 131 ASN B O 1
ATOM 2497 N N . LYS B 1 132 ? 9.527 -11.376 -18.015 1 98.12 132 LYS B N 1
ATOM 2498 C CA . LYS B 1 132 ? 10.914 -11.772 -17.789 1 98.12 132 LYS B CA 1
ATOM 2499 C C . LYS B 1 132 ? 10.995 -13.169 -17.181 1 98.12 132 LYS B C 1
ATOM 2501 O O . LYS B 1 132 ? 11.74 -14.022 -17.669 1 98.12 132 LYS B O 1
ATOM 2506 N N . ILE B 1 133 ? 10.258 -13.427 -16.156 1 98.06 133 ILE B N 1
ATOM 2507 C CA . ILE B 1 133 ? 10.357 -14.663 -15.386 1 98.06 133 ILE B CA 1
ATOM 2508 C C . ILE B 1 133 ? 9.888 -15.84 -16.237 1 98.06 133 ILE B C 1
ATOM 2510 O O . ILE B 1 133 ? 10.532 -16.892 -16.263 1 98.06 133 ILE B O 1
ATOM 2514 N N . ILE B 1 134 ? 8.792 -15.639 -16.943 1 98.39 134 ILE B N 1
ATOM 2515 C CA . ILE B 1 134 ? 8.247 -16.718 -17.761 1 98.39 134 ILE B CA 1
ATOM 2516 C C . ILE B 1 134 ? 9.176 -16.989 -18.942 1 98.39 134 ILE B C 1
ATOM 2518 O O . ILE B 1 134 ? 9.419 -18.145 -19.296 1 98.39 134 ILE B O 1
ATOM 2522 N N . ASP B 1 135 ? 9.641 -15.895 -19.54 1 98.52 135 ASP B N 1
ATOM 2523 C CA . ASP B 1 135 ? 10.587 -16.037 -20.643 1 98.52 135 ASP B CA 1
ATOM 2524 C C . ASP B 1 135 ? 11.802 -16.862 -20.222 1 98.52 135 ASP B C 1
ATOM 2526 O O . ASP B 1 135 ? 12.168 -17.825 -20.898 1 98.52 135 ASP B O 1
ATOM 2530 N N . GLU B 1 136 ? 12.392 -16.541 -19.152 1 98.19 136 GLU B N 1
ATOM 2531 C CA . GLU B 1 136 ? 13.57 -17.239 -18.645 1 98.19 136 GLU B CA 1
ATOM 2532 C C . GLU B 1 136 ? 13.237 -18.679 -18.264 1 98.19 136 GLU B C 1
ATOM 2534 O O . GLU B 1 136 ? 13.993 -19.6 -18.579 1 98.19 136 GLU B O 1
ATOM 2539 N N . TYR B 1 137 ? 12.087 -18.838 -17.64 1 98.14 137 TYR B N 1
ATOM 2540 C CA . TYR B 1 137 ? 11.71 -20.14 -17.101 1 98.14 137 TYR B CA 1
ATOM 2541 C C . TYR B 1 137 ? 11.379 -21.119 -18.221 1 98.14 137 TYR B C 1
ATOM 2543 O O . TYR B 1 137 ? 11.669 -22.313 -18.116 1 98.14 137 TYR B O 1
ATOM 2551 N N . THR B 1 138 ? 10.828 -20.615 -19.269 1 98.13 138 THR B N 1
ATOM 2552 C CA . THR B 1 138 ? 10.33 -21.492 -20.322 1 98.13 138 THR B CA 1
ATOM 2553 C C . THR B 1 138 ? 11.245 -21.445 -21.543 1 98.13 138 THR B C 1
ATOM 2555 O O . THR B 1 138 ? 10.97 -22.09 -22.557 1 98.13 138 THR B O 1
ATOM 2558 N N . ASN B 1 139 ? 12.257 -20.676 -21.45 1 97.81 139 ASN B N 1
ATOM 2559 C CA . ASN B 1 139 ? 13.135 -20.442 -22.592 1 97.81 139 ASN B CA 1
ATOM 2560 C C . ASN B 1 139 ? 12.366 -19.877 -23.783 1 97.81 139 ASN B C 1
ATOM 2562 O O . ASN B 1 139 ? 12.479 -20.388 -24.899 1 97.81 139 ASN B O 1
ATOM 2566 N N . GLY B 1 140 ? 11.47 -18.903 -23.418 1 97.65 140 GLY B N 1
ATOM 2567 C CA . GLY B 1 140 ? 10.767 -18.14 -24.437 1 97.65 140 GLY B CA 1
ATOM 2568 C C . GLY B 1 140 ? 9.512 -18.828 -24.939 1 97.65 140 GLY B C 1
ATOM 2569 O O . GLY B 1 140 ? 8.849 -18.333 -25.853 1 97.65 140 GLY B O 1
ATOM 2570 N N . LYS B 1 141 ? 9.184 -19.951 -24.366 1 98.18 141 LYS B N 1
ATOM 2571 C CA . LYS B 1 141 ? 8.032 -20.713 -24.841 1 98.18 141 LYS B CA 1
ATOM 2572 C C . LYS B 1 141 ? 6.773 -20.353 -24.058 1 98.18 141 LYS B C 1
ATOM 2574 O O . LYS B 1 141 ? 6.292 -21.147 -23.247 1 98.18 141 LYS B O 1
ATOM 2579 N N . PHE B 1 142 ? 6.24 -19.211 -24.369 1 98.26 142 PHE B N 1
ATOM 2580 C CA . PHE B 1 142 ? 4.987 -18.766 -23.77 1 98.26 142 PHE B CA 1
ATOM 2581 C C . PHE B 1 142 ? 4.22 -17.862 -24.728 1 98.26 142 PHE B C 1
ATOM 2583 O O . PHE B 1 142 ? 4.758 -17.434 -25.751 1 98.26 142 PHE B O 1
ATOM 2590 N N . GLU B 1 143 ? 3.038 -17.694 -24.435 1 97.73 143 GLU B N 1
ATOM 2591 C CA . GLU B 1 143 ? 2.158 -16.809 -25.193 1 97.73 143 GLU B CA 1
ATOM 2592 C C . GLU B 1 143 ? 1.692 -15.632 -24.34 1 97.73 143 GLU B C 1
ATOM 2594 O O . GLU B 1 143 ? 1.296 -15.812 -23.187 1 97.73 143 GLU B O 1
ATOM 2599 N N . LEU B 1 144 ? 1.779 -14.478 -24.856 1 97.43 144 LEU B N 1
ATOM 2600 C CA . LEU B 1 144 ? 1.235 -13.267 -24.25 1 97.43 144 LEU B CA 1
ATOM 2601 C C . LEU B 1 144 ? 0.092 -12.706 -25.09 1 97.43 144 LEU B C 1
ATOM 2603 O O . LEU B 1 144 ? 0.267 -12.43 -26.279 1 97.43 144 LEU B O 1
ATOM 2607 N N . ILE B 1 145 ? -1.04 -12.693 -24.52 1 96.55 145 ILE B N 1
ATOM 2608 C CA . ILE B 1 145 ? -2.189 -12.044 -25.141 1 96.55 145 ILE B CA 1
ATOM 2609 C C . ILE B 1 145 ? -2.423 -10.681 -24.495 1 96.55 145 ILE B C 1
ATOM 2611 O O . ILE B 1 145 ? -2.702 -10.594 -23.296 1 96.55 145 ILE B O 1
ATOM 2615 N N . LYS B 1 146 ? -2.289 -9.683 -25.25 1 96.47 146 LYS B N 1
ATOM 2616 C CA . LYS B 1 146 ? -2.53 -8.338 -24.736 1 96.47 146 LYS B CA 1
ATOM 2617 C C . LYS B 1 146 ? -3.979 -7.914 -24.961 1 96.47 146 LYS B C 1
ATOM 2619 O O . LYS B 1 146 ? -4.573 -8.24 -25.991 1 96.47 146 LYS B O 1
ATOM 2624 N N . SER B 1 147 ? -4.509 -7.205 -24.018 1 95.73 147 SER B N 1
ATOM 2625 C CA . SER B 1 147 ? -5.843 -6.621 -24.113 1 95.73 147 SER B CA 1
ATOM 2626 C C . SER B 1 147 ? -6.864 -7.649 -24.588 1 95.73 147 SER B C 1
ATOM 2628 O O . SER B 1 147 ? -7.599 -7.405 -25.548 1 95.73 147 SER B O 1
ATOM 2630 N N . CYS B 1 148 ? -6.929 -8.728 -23.859 1 95.12 148 CYS B N 1
ATOM 2631 C CA . CYS B 1 148 ? -7.887 -9.782 -24.177 1 95.12 148 CYS B CA 1
ATOM 2632 C C . CYS B 1 148 ? -9.318 -9.281 -24.028 1 95.12 148 CYS B C 1
ATOM 2634 O O . CYS B 1 148 ? -9.746 -8.928 -22.928 1 95.12 148 CYS B O 1
ATOM 2636 N N . GLN B 1 149 ? -10.128 -9.293 -25.021 1 92.92 149 GLN B N 1
ATOM 2637 C CA . GLN B 1 149 ? -11.462 -8.704 -25.068 1 92.92 149 GLN B CA 1
ATOM 2638 C C . GLN B 1 149 ? -12.462 -9.543 -24.277 1 92.92 149 GLN B C 1
ATOM 2640 O O . GLN B 1 149 ? -13.575 -9.092 -23.997 1 92.92 149 GLN B O 1
ATOM 2645 N N . GLU B 1 150 ? -12.002 -10.713 -23.928 1 91.74 150 GLU B N 1
ATOM 2646 C CA . GLU B 1 150 ? -12.893 -11.628 -23.222 1 91.74 150 GLU B CA 1
ATOM 2647 C C . GLU B 1 150 ? -12.953 -11.3 -21.732 1 91.74 150 GLU B C 1
ATOM 2649 O O . GLU B 1 150 ? -13.863 -11.743 -21.03 1 91.74 150 GLU B O 1
ATOM 2654 N N . VAL B 1 151 ? -12.003 -10.638 -21.285 1 93.58 151 VAL B N 1
ATOM 2655 C CA . VAL B 1 151 ? -11.93 -10.366 -19.854 1 93.58 151 VAL B CA 1
ATOM 2656 C C . VAL B 1 151 ? -11.675 -8.878 -19.623 1 93.58 151 VAL B C 1
ATOM 2658 O O . VAL B 1 151 ? -10.651 -8.343 -20.053 1 93.58 151 VAL B O 1
ATOM 2661 N N . VAL B 1 152 ? -12.57 -8.267 -18.854 1 92.43 152 VAL B N 1
ATOM 2662 C CA . VAL B 1 152 ? -12.487 -6.836 -18.58 1 92.43 152 VAL B CA 1
ATOM 2663 C C . VAL B 1 152 ? -12.593 -6.59 -17.077 1 92.43 152 VAL B C 1
ATOM 2665 O O . VAL B 1 152 ? -13.424 -7.199 -16.399 1 92.43 152 VAL B O 1
ATOM 2668 N N . TYR B 1 153 ? -11.683 -5.825 -16.589 1 90.47 153 TYR B N 1
ATOM 2669 C CA . TYR B 1 153 ? -11.76 -5.413 -15.192 1 90.47 153 TYR B CA 1
ATOM 2670 C C . TYR B 1 153 ? -12.943 -4.48 -14.962 1 90.47 153 TYR B C 1
ATOM 2672 O O . TYR B 1 153 ? -13.51 -3.94 -15.915 1 90.47 153 TYR B O 1
ATOM 2680 N N . GLN B 1 154 ? -13.252 -4.272 -13.739 1 84.69 154 GLN B N 1
ATOM 2681 C CA . GLN B 1 154 ? -14.416 -3.481 -13.356 1 84.69 154 GLN B CA 1
ATOM 2682 C C . GLN B 1 154 ? -14.321 -2.06 -13.906 1 84.69 154 GLN B C 1
ATOM 2684 O O . GLN B 1 154 ? -15.337 -1.453 -14.25 1 84.69 154 GLN B O 1
ATOM 2689 N N . GLU B 1 155 ? -13.163 -1.565 -14.057 1 86.61 155 GLU B N 1
ATOM 2690 C CA . GLU B 1 155 ? -12.994 -0.18 -14.487 1 86.61 155 GLU B CA 1
ATOM 2691 C C . GLU B 1 155 ? -12.857 -0.086 -16.004 1 86.61 155 GLU B C 1
ATOM 2693 O O . GLU B 1 155 ? -12.605 0.993 -16.544 1 86.61 155 GLU B O 1
ATOM 2698 N N . GLY B 1 156 ? -12.978 -1.222 -16.74 1 89.55 156 GLY B N 1
ATOM 2699 C CA . GLY B 1 156 ? -13.131 -1.181 -18.186 1 89.55 156 GLY B CA 1
ATOM 2700 C C . GLY B 1 156 ? -11.878 -1.602 -18.93 1 89.55 156 GLY B C 1
ATOM 2701 O O . GLY B 1 156 ? -11.878 -1.683 -20.16 1 89.55 156 GLY B O 1
ATOM 2702 N N . THR B 1 157 ? -10.827 -1.95 -18.198 1 93.88 157 THR B N 1
ATOM 2703 C CA . THR B 1 157 ? -9.559 -2.292 -18.834 1 93.88 157 THR B CA 1
ATOM 2704 C C . THR B 1 157 ? -9.521 -3.772 -19.204 1 93.88 157 THR B C 1
ATOM 2706 O O . THR B 1 157 ? -9.87 -4.63 -18.39 1 93.88 157 THR B O 1
ATOM 2709 N N . PHE B 1 158 ? -9.069 -3.995 -20.401 1 95.79 158 PHE B N 1
ATOM 2710 C CA . PHE B 1 158 ? -8.925 -5.382 -20.826 1 95.79 158 PHE B CA 1
ATOM 2711 C C . PHE B 1 158 ? -7.646 -5.99 -20.263 1 95.79 158 PHE B C 1
ATOM 2713 O O . PHE B 1 158 ? -6.599 -5.339 -20.243 1 95.79 158 PHE B O 1
ATOM 2720 N N . ALA B 1 159 ? -7.74 -7.203 -19.881 1 96.18 159 ALA B N 1
ATOM 2721 C CA . ALA B 1 159 ? -6.635 -7.859 -19.187 1 96.18 159 ALA B CA 1
ATOM 2722 C C . ALA B 1 159 ? -5.618 -8.416 -20.179 1 96.18 159 ALA B C 1
ATOM 2724 O O . ALA B 1 159 ? -5.949 -8.676 -21.338 1 96.18 159 ALA B O 1
ATOM 2725 N N . ASP B 1 160 ? -4.409 -8.51 -19.769 1 97.23 160 ASP B N 1
ATOM 2726 C CA . ASP B 1 160 ? -3.368 -9.271 -20.453 1 97.23 160 ASP B CA 1
ATOM 2727 C C . ASP B 1 160 ? -3.215 -10.663 -19.844 1 97.23 160 ASP B C 1
ATOM 2729 O O . ASP B 1 160 ? -3.444 -10.851 -18.648 1 97.23 160 ASP B O 1
ATOM 2733 N N . PHE B 1 161 ? -2.778 -11.638 -20.689 1 97.26 161 PHE B N 1
ATOM 2734 C CA . PHE B 1 161 ? -2.632 -13.005 -20.202 1 97.26 161 PHE B CA 1
ATOM 2735 C C . PHE B 1 161 ? -1.296 -13.594 -20.636 1 97.26 161 PHE B C 1
ATOM 2737 O O . PHE B 1 161 ? -0.857 -13.384 -21.769 1 97.26 161 PHE B O 1
ATOM 2744 N N . PHE B 1 162 ? -0.691 -14.319 -19.759 1 97.93 162 PHE B N 1
ATOM 2745 C CA . PHE B 1 162 ? 0.412 -15.217 -20.08 1 97.93 162 PHE B CA 1
ATOM 2746 C C . PHE B 1 162 ? -0.044 -16.671 -20.041 1 97.93 162 PHE B C 1
ATOM 2748 O O . PHE B 1 162 ? -0.719 -17.09 -19.099 1 97.93 162 PHE B O 1
ATOM 2755 N N . PHE B 1 163 ? 0.326 -17.406 -21.036 1 98.07 163 PHE B N 1
ATOM 2756 C CA . PHE B 1 163 ? 0.108 -18.847 -21.083 1 98.07 163 PHE B CA 1
ATOM 2757 C C . PHE B 1 163 ? 1.421 -19.587 -21.31 1 98.07 163 PHE B C 1
ATOM 2759 O O . PHE B 1 163 ? 2.19 -19.236 -22.207 1 98.07 163 PHE B O 1
ATOM 2766 N N . PHE B 1 164 ? 1.626 -20.54 -20.487 1 98.16 164 PHE B N 1
ATOM 2767 C CA . PHE B 1 164 ? 2.855 -21.311 -20.625 1 98.16 164 PHE B CA 1
ATOM 2768 C C . PHE B 1 164 ? 2.736 -22.651 -19.909 1 98.16 164 PHE B C 1
ATOM 2770 O O . PHE B 1 164 ? 1.751 -22.903 -19.211 1 98.16 164 PHE B O 1
ATOM 2777 N N . GLU B 1 165 ? 3.71 -23.452 -20.117 1 97.56 165 GLU B N 1
ATOM 2778 C CA . GLU B 1 165 ? 3.76 -24.768 -19.488 1 97.56 165 GLU B CA 1
ATOM 2779 C C . GLU B 1 165 ? 5.057 -24.958 -18.708 1 97.56 165 GLU B C 1
ATOM 2781 O O . GLU B 1 165 ? 6.125 -24.536 -19.156 1 97.56 165 GLU B O 1
ATOM 2786 N N . THR B 1 166 ? 4.931 -25.504 -17.57 1 95.74 166 THR B N 1
ATOM 2787 C CA . THR B 1 166 ? 6.088 -25.709 -16.706 1 95.74 166 THR B CA 1
ATOM 2788 C C . THR B 1 166 ? 6.579 -27.152 -16.791 1 95.74 166 THR B C 1
ATOM 2790 O O . THR B 1 166 ? 5.806 -28.057 -17.111 1 95.74 166 THR B O 1
#

Sequence (332 aa):
MDIQVVKVNNDEKEILQNLLELYCYEWSQYNKLDVNQFGSYEFAVLDCWTEKNHYPFFIKVDGKLAGFVLIDKDFAVRKDCDFAMSEFFVMHKYRTAGVGKYAAETIFDMLHGKWEIMCHPKNIISIYFWNKIIDEYTNGKFELIKSCQEVVYQEGTFADFFFFETMDIQVVKVNNDEKEILQNLLELYCYEWSQYNKLDVNQFGSYEFAVLDCWTEKNHYPFFIKVDGKLAGFVLIDKDFAVRKDCDFAMSEFFVMHKYRTAGVGKYAAETIFDMLHGKWEIMCHPKNIISIYFWNKIIDEYTNGKFELIKSCQEVVYQEGTFADFFFFET

Radius of gyration: 21.9 Å; Cα contacts (8 Å, |Δi|>4): 623; chains: 2; bounding box: 40×61×50 Å

Solvent-accessible surface area (backbone atoms only — not comparable to full-atom values): 18519 Å² total; per-residue (Å²): 139,52,75,45,75,41,77,60,50,82,91,41,47,64,28,50,50,39,44,47,45,52,49,49,55,64,47,14,62,76,61,54,61,71,50,47,99,56,38,40,63,82,61,79,69,60,60,37,82,74,34,95,53,37,50,49,29,37,28,25,48,72,87,34,76,39,38,35,38,32,32,26,66,73,65,88,82,58,85,82,47,62,37,17,54,72,45,79,45,68,40,61,66,48,54,94,69,56,49,62,58,52,48,53,51,51,48,42,70,73,55,68,38,31,37,39,37,71,41,56,71,86,42,51,68,58,52,51,49,50,53,52,52,49,32,67,73,42,72,60,56,59,45,76,44,71,56,34,86,88,41,64,46,95,77,67,49,39,29,24,36,41,37,38,58,92,138,51,75,46,73,40,76,60,50,81,90,40,47,65,28,50,51,40,45,47,45,51,49,50,56,64,47,14,64,74,62,56,62,69,49,48,98,55,37,39,62,83,61,77,69,59,60,38,82,73,35,95,53,36,51,47,29,36,29,26,47,72,86,35,76,38,36,37,37,34,33,28,66,73,64,88,82,57,83,80,47,62,36,18,53,73,45,79,45,68,39,62,66,49,54,96,69,56,49,62,58,53,49,52,52,51,48,40,70,72,54,69,39,32,36,37,38,70,42,57,72,84,42,51,68,58,52,52,48,48,52,51,51,49,30,66,73,42,71,60,55,60,44,77,44,71,57,34,87,88,41,64,46,94,77,68,49,39,29,22,36,39,39,38,59,90

Nearest PDB structures (foldseek):
  3exn-assembly1_A  TM=7.462E-01  e=9.331E-06  Thermus thermophilus HB8
  2vi7-assembly2_C  TM=5.967E-01  e=8.955E-05  Pseudomonas aeruginosa
  3pzj-assembly1_B  TM=6.568E-01  e=1.167E-03  Chromobacterium violaceum
  4y49-assembly3_O  TM=6.009E-01  e=7.154E-04  Saccharomyces cerevisiae
  1xeb-assembly6_F  TM=6.463E-01  e=3.102E-03  Pseudomonas aeruginosa

Foldseek 3Di:
DDKDKAWDDPVCLVVQQVQVQVVVVVCCVPQVDDAPPVRTDPDVSPCLVVDPFKTKIFMDDPNHTFHIWIKGQDDQPDNQWDIEGPDTDGDPVCPPVCSRLVNVVVVCVVDFTKYKYKAFVVPVVVVVVCVVSVCVNQVHAKDKDPQPVSDARPVGGRIIMIIDGD/DDKDKAWQDPVCLVVQQVQVQVVVVVCCVPQVDDADPVRTDPDVSPCLVVDPFKTKIFMDDPNHTFHIWIKGQDDQPDNQWDIEGPDTDGDPVCPPVCSSLVNVVVVCVVDWTKYKYKAFVVPVVVVVVCVVSVCVNQVHAKDKDPQPVSDARPVGGRIIMIIDGD

Organism: NCBI:txid360422

Secondary structure (DSSP, 8-state):
--EEEEEPPGGGHHHHHHHHHHHHHHHHHHH-PPP-TTS-------GGGTSTTEEEEEEEETTEEEEEEEEES--SS-TT-SEEEEEEEE-GGGTTTTHHHHHHHHHHHHS-SEEEEEE-TT-HHHHHHHHHHHHHHHTT-EEEEEEEEEEE-TTSPEEEEEEEE-/--EEEEEPPGGGHHHHHHHHHHHHHHHHHHH-PPP-TTS-------TTTTSTTEEEEEEEETTEEEEEEEEES--SS-TT-SEEEEEEEE-GGGTTTTHHHHHHHHHHHHS-SEEEEEE-TT-HHHHHHHHHHHHHHHTT-EEEEEEEEEEE-TTSPEEEEEEEE-

pLDDT: mean 92.42, std 9.67, range [50.6, 98.59]